Protein AF-A0A0B7NCX4-F1 (afdb_monomer)

Radius of gyration: 36.1 Å; Cα contacts (8 Å, |Δi|>4): 185; chains: 1; bounding box: 67×78×99 Å

Structure (mmCIF, N/CA/C/O backbone):
data_AF-A0A0B7NCX4-F1
#
_entry.id   AF-A0A0B7NCX4-F1
#
loop_
_atom_site.group_PDB
_atom_site.id
_atom_site.type_symbol
_atom_site.label_atom_id
_atom_site.label_alt_id
_atom_site.label_comp_id
_atom_site.label_asym_id
_atom_site.label_entity_id
_atom_site.label_seq_id
_atom_site.pdbx_PDB_ins_code
_atom_site.Cartn_x
_atom_site.Cartn_y
_atom_site.Cartn_z
_atom_site.occupancy
_atom_site.B_iso_or_equiv
_atom_site.auth_seq_id
_atom_site.auth_comp_id
_atom_site.auth_asym_id
_atom_site.auth_atom_id
_atom_site.pdbx_PDB_model_num
ATOM 1 N N . MET A 1 1 ? -30.440 10.952 46.452 1.00 50.56 1 MET A N 1
ATOM 2 C CA . MET A 1 1 ? -29.757 11.340 45.192 1.00 50.56 1 MET A CA 1
ATOM 3 C C . MET A 1 1 ? -28.281 11.729 45.349 1.00 50.56 1 MET A C 1
ATOM 5 O O . MET A 1 1 ? -27.521 11.383 44.459 1.00 50.56 1 MET A O 1
ATOM 9 N N . LYS A 1 2 ? -27.834 12.369 46.448 1.00 63.44 2 LYS A N 1
ATOM 10 C CA . LYS A 1 2 ? -26.434 12.836 46.609 1.00 63.44 2 LYS A CA 1
ATOM 11 C C . LYS A 1 2 ? -25.354 11.732 46.596 1.00 63.44 2 LYS A C 1
ATOM 13 O O . LYS A 1 2 ? -24.272 11.967 46.083 1.00 63.44 2 LYS A O 1
ATOM 18 N N . ARG A 1 3 ? -25.639 10.523 47.101 1.00 67.25 3 ARG A N 1
ATOM 19 C CA . ARG A 1 3 ? -24.647 9.427 47.198 1.00 67.25 3 ARG A CA 1
ATOM 20 C C . ARG A 1 3 ? -24.296 8.796 45.842 1.00 67.25 3 ARG A C 1
ATOM 22 O O . ARG A 1 3 ? -23.129 8.554 45.558 1.00 67.25 3 ARG A O 1
ATOM 29 N N . LEU A 1 4 ? -25.286 8.632 44.960 1.00 67.19 4 LEU A N 1
ATOM 30 C CA . LEU A 1 4 ? -25.081 8.102 43.605 1.00 67.19 4 LEU A CA 1
ATOM 31 C C . LEU A 1 4 ? -24.264 9.063 42.726 1.00 67.19 4 LEU A C 1
ATOM 33 O O . LEU A 1 4 ? -23.434 8.621 41.936 1.00 67.19 4 LEU A O 1
ATOM 37 N N . SER A 1 5 ? -24.458 10.379 42.881 1.00 70.62 5 SER A N 1
ATOM 38 C CA . SER A 1 5 ? -23.639 11.375 42.180 1.00 70.62 5 SER A CA 1
ATOM 39 C C . SER A 1 5 ? -22.178 11.354 42.631 1.00 70.62 5 SER A C 1
ATOM 41 O O . SER A 1 5 ? -21.297 11.518 41.791 1.00 70.62 5 SER A O 1
ATOM 43 N N . THR A 1 6 ? -21.914 11.095 43.917 1.00 70.38 6 THR A N 1
ATOM 44 C CA . THR A 1 6 ? -20.550 10.952 44.447 1.00 70.38 6 THR A CA 1
ATOM 45 C C . THR A 1 6 ? -19.878 9.693 43.904 1.00 70.38 6 THR A C 1
ATOM 47 O O . THR A 1 6 ? -18.773 9.763 43.381 1.00 70.38 6 THR A O 1
ATOM 50 N N . ILE A 1 7 ? -20.578 8.554 43.916 1.00 71.81 7 ILE A N 1
ATOM 51 C CA . ILE A 1 7 ? -20.080 7.290 43.345 1.00 71.81 7 ILE A CA 1
ATOM 52 C C . ILE A 1 7 ? -19.772 7.447 41.850 1.00 71.81 7 ILE A C 1
ATOM 54 O O . ILE A 1 7 ? -18.728 7.001 41.377 1.00 71.81 7 ILE A O 1
ATOM 58 N N . LYS A 1 8 ? -20.647 8.129 41.101 1.00 74.50 8 LYS A N 1
ATOM 59 C CA . LYS A 1 8 ? -20.436 8.410 39.676 1.00 74.50 8 LYS A CA 1
ATOM 60 C C . LYS A 1 8 ? -19.202 9.284 39.433 1.00 74.50 8 LYS A C 1
ATOM 62 O O . LYS A 1 8 ? -18.477 9.030 38.471 1.00 74.50 8 LYS A O 1
ATOM 67 N N . SER A 1 9 ? -18.959 10.306 40.260 1.00 71.56 9 SER A N 1
ATOM 68 C CA . SER A 1 9 ? -17.777 11.161 40.085 1.00 71.56 9 SER A CA 1
ATOM 69 C C . SER A 1 9 ? -16.488 10.390 40.373 1.00 71.56 9 SER A C 1
ATOM 71 O O . SER A 1 9 ? -15.556 10.465 39.576 1.00 71.56 9 SER A O 1
ATOM 73 N N . VAL A 1 10 ? -16.472 9.565 41.425 1.00 73.06 10 VAL A N 1
ATOM 74 C CA . VAL A 1 10 ? -15.331 8.706 41.776 1.00 73.06 10 VAL A CA 1
ATOM 75 C C . VAL A 1 10 ? -15.064 7.674 40.677 1.00 73.06 10 VAL A C 1
ATOM 77 O O . VAL A 1 10 ? -13.927 7.544 40.230 1.00 73.06 10 VAL A O 1
ATOM 80 N N . ALA A 1 11 ? -16.106 7.019 40.152 1.00 69.94 11 ALA A N 1
ATOM 81 C CA . ALA A 1 11 ? -15.984 6.090 39.026 1.00 69.94 11 ALA A CA 1
ATOM 82 C C . ALA A 1 11 ? -15.382 6.764 37.786 1.00 69.94 11 ALA A C 1
ATOM 84 O O . ALA A 1 11 ? -14.472 6.220 37.165 1.00 69.94 11 ALA A O 1
ATOM 85 N N . SER A 1 12 ? -15.856 7.968 37.446 1.00 68.75 12 SER A N 1
ATOM 86 C CA . SER A 1 12 ? -15.324 8.756 36.331 1.00 68.75 12 SER A CA 1
ATOM 87 C C . SER A 1 12 ? -13.833 9.061 36.531 1.00 68.75 12 SER A C 1
ATOM 89 O O . SER A 1 12 ? -13.017 8.791 35.653 1.00 68.75 12 SER A O 1
ATOM 91 N N . LEU A 1 13 ? -13.437 9.522 37.720 1.00 71.62 13 LEU A N 1
ATOM 92 C CA . LEU A 1 13 ? -12.035 9.811 38.041 1.00 71.62 13 LEU A CA 1
ATOM 93 C C . LEU A 1 13 ? -11.142 8.558 37.963 1.00 71.62 13 LEU A C 1
ATOM 95 O O . LEU A 1 13 ? -10.029 8.628 37.448 1.00 71.62 13 LEU A O 1
ATOM 99 N N . CYS A 1 14 ? -11.616 7.394 38.413 1.00 70.75 14 CYS A N 1
ATOM 100 C CA . CYS A 1 14 ? -10.881 6.127 38.288 1.00 70.75 14 CYS A CA 1
ATOM 101 C C . CYS A 1 14 ? -10.792 5.624 36.833 1.00 70.75 14 CYS A C 1
ATOM 103 O O . CYS A 1 14 ? -9.781 5.043 36.426 1.00 70.75 14 CYS A O 1
ATOM 105 N N . LEU A 1 15 ? -11.822 5.863 36.016 1.00 70.19 15 LEU A N 1
ATOM 106 C CA . LEU A 1 15 ? -11.823 5.493 34.599 1.00 70.19 15 LEU A CA 1
ATOM 107 C C . LEU A 1 15 ? -10.861 6.350 33.771 1.00 70.19 15 LEU A C 1
ATOM 109 O O . LEU A 1 15 ? -10.257 5.815 32.842 1.00 70.19 15 LEU A O 1
ATOM 113 N N . PHE A 1 16 ? -10.650 7.620 34.125 1.00 66.62 16 PHE A N 1
ATOM 114 C CA . PHE A 1 16 ? -9.863 8.532 33.291 1.00 66.62 16 PHE A CA 1
ATOM 115 C C . PHE A 1 16 ? -8.458 8.886 33.798 1.00 66.62 16 PHE A C 1
ATOM 117 O O . PHE A 1 16 ? -7.618 9.205 32.958 1.00 66.62 16 PHE A O 1
ATOM 124 N N . ASP A 1 17 ? -8.183 8.840 35.108 1.00 64.56 17 ASP A N 1
ATOM 125 C CA . ASP A 1 17 ? -6.914 9.359 35.657 1.00 64.56 17 ASP A CA 1
ATOM 126 C C . ASP A 1 17 ? -5.888 8.276 36.043 1.00 64.56 17 ASP A C 1
ATOM 128 O O . ASP A 1 17 ? -4.701 8.573 36.127 1.00 64.56 17 ASP A O 1
ATOM 132 N N . GLU A 1 18 ? -6.296 7.018 36.253 1.00 59.09 18 GLU A N 1
ATOM 133 C CA . GLU A 1 18 ? -5.395 5.950 36.733 1.00 59.09 18 GLU A CA 1
ATOM 134 C C . GLU A 1 18 ? -5.192 4.824 35.719 1.00 59.09 18 GLU A C 1
ATOM 136 O O . GLU A 1 18 ? -6.132 4.429 35.046 1.00 59.09 18 GLU A O 1
ATOM 141 N N . ILE A 1 19 ? -3.988 4.256 35.615 1.00 55.16 19 ILE A N 1
ATOM 142 C CA . ILE A 1 19 ? -3.706 3.119 34.714 1.00 55.16 19 ILE A CA 1
ATOM 143 C C . ILE A 1 19 ? -4.305 1.817 35.281 1.00 55.16 19 ILE A C 1
ATOM 145 O O . ILE A 1 19 ? -4.863 1.012 34.535 1.00 55.16 19 ILE A O 1
ATOM 149 N N . HIS A 1 20 ? -4.289 1.663 36.608 1.00 57.88 20 HIS A N 1
ATOM 150 C CA . HIS A 1 20 ? -4.902 0.558 37.341 1.00 57.88 20 HIS A CA 1
ATOM 151 C C . HIS A 1 20 ? -5.674 1.120 38.535 1.00 57.88 20 HIS A C 1
ATOM 153 O O . HIS A 1 20 ? -5.102 1.854 39.334 1.00 57.88 20 HIS A O 1
ATOM 159 N N . ALA A 1 21 ? -6.965 0.803 38.635 1.00 59.22 21 ALA A N 1
ATOM 160 C CA . ALA A 1 21 ? -7.768 1.185 39.789 1.00 59.22 21 ALA A CA 1
ATOM 161 C C . ALA A 1 21 ? -7.531 0.172 40.919 1.00 59.22 21 ALA A C 1
ATOM 163 O O . ALA A 1 21 ? -7.835 -1.010 40.752 1.00 59.22 21 ALA A O 1
ATOM 164 N N . THR A 1 22 ? -6.996 0.639 42.046 1.00 63.41 22 THR A N 1
ATOM 165 C CA . THR A 1 22 ? -6.734 -0.155 43.262 1.00 63.41 22 THR A CA 1
ATOM 166 C C . THR A 1 22 ? -7.654 0.325 44.393 1.00 63.41 22 THR A C 1
ATOM 168 O O . THR A 1 22 ? -8.106 1.471 44.368 1.00 63.41 22 THR A O 1
ATOM 171 N N . GLU A 1 23 ? -7.955 -0.514 45.393 1.00 60.69 23 GLU A N 1
ATOM 172 C CA . GLU A 1 23 ? -8.800 -0.128 46.544 1.00 60.69 23 GLU A CA 1
ATOM 173 C C . GLU A 1 23 ? -8.296 1.143 47.249 1.00 60.69 23 GLU A C 1
ATOM 175 O O . GLU A 1 23 ? -9.097 2.016 47.592 1.00 60.69 23 GLU A O 1
ATOM 180 N N . ASP A 1 24 ? -6.976 1.303 47.366 1.00 61.72 24 ASP A N 1
ATOM 181 C CA . ASP A 1 24 ? -6.339 2.475 47.980 1.00 61.72 24 ASP A CA 1
ATOM 182 C C . ASP A 1 24 ? -6.602 3.769 47.200 1.00 61.72 24 ASP A C 1
ATOM 184 O O . ASP A 1 24 ? -6.805 4.834 47.784 1.00 61.72 24 ASP A O 1
ATOM 188 N N . SER A 1 25 ? -6.679 3.687 45.872 1.00 59.94 25 SER A N 1
ATOM 189 C CA . SER A 1 25 ? -7.002 4.825 45.012 1.00 59.94 25 SER A CA 1
ATOM 190 C C . SER A 1 25 ? -8.438 5.319 45.198 1.00 59.94 25 SER A C 1
ATOM 192 O O . SER A 1 25 ? -8.703 6.521 45.136 1.00 59.94 25 SER A O 1
ATOM 194 N N . VAL A 1 26 ? -9.375 4.394 45.432 1.00 60.66 26 VAL A N 1
ATOM 195 C CA . VAL A 1 26 ? -10.795 4.706 45.660 1.00 60.66 26 VAL A CA 1
ATOM 196 C C . VAL A 1 26 ? -10.991 5.286 47.063 1.00 60.66 26 VAL A C 1
ATOM 198 O O . VAL A 1 26 ? -11.702 6.280 47.220 1.00 60.66 26 VAL A O 1
ATOM 201 N N . LYS A 1 27 ? -10.300 4.732 48.069 1.00 64.44 27 LYS A N 1
ATOM 202 C CA . LYS A 1 27 ? -10.325 5.231 49.456 1.00 64.44 27 LYS A CA 1
ATOM 203 C C . LYS A 1 27 ? -9.675 6.612 49.591 1.00 64.44 27 LYS A C 1
ATOM 205 O O . LYS A 1 27 ? -10.212 7.469 50.289 1.00 64.44 27 LYS A O 1
ATOM 210 N N . ASN A 1 28 ? -8.597 6.883 48.851 1.00 63.59 28 ASN A N 1
ATOM 211 C CA . ASN A 1 28 ? -7.950 8.201 48.826 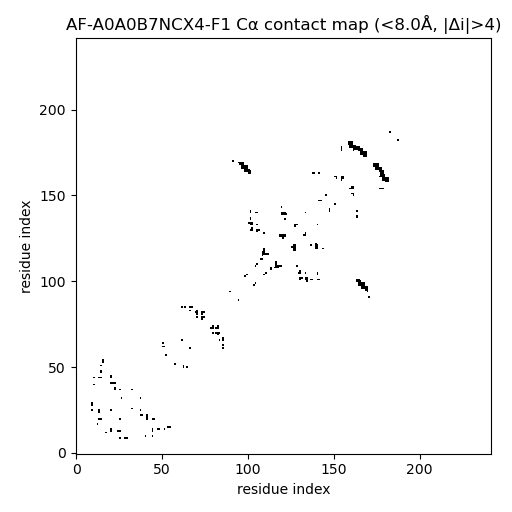1.00 63.59 28 ASN A CA 1
ATOM 212 C C . ASN A 1 28 ? -8.828 9.301 48.205 1.00 63.59 28 ASN A C 1
ATOM 214 O O . ASN A 1 28 ? -8.688 10.471 48.554 1.00 63.59 28 ASN A O 1
ATOM 218 N N . LYS A 1 29 ? -9.738 8.944 47.289 1.00 65.25 29 LYS A N 1
ATOM 219 C CA . LYS A 1 29 ? -10.627 9.895 46.600 1.00 65.25 29 LYS A CA 1
ATOM 220 C C . LYS A 1 29 ? -11.947 10.144 47.339 1.00 65.25 29 LYS A C 1
ATOM 222 O O . LYS A 1 29 ? -12.636 11.113 47.024 1.00 65.25 29 LYS A O 1
ATOM 227 N N . SER A 1 30 ? -12.289 9.315 48.329 1.00 58.50 30 SER A N 1
ATOM 228 C CA . SER A 1 30 ? -13.487 9.485 49.162 1.00 58.50 30 SER A CA 1
ATOM 229 C C . SER A 1 30 ? -13.453 8.604 50.417 1.00 58.50 30 SER A C 1
ATOM 231 O O . SER A 1 30 ? -13.420 7.381 50.305 1.00 58.50 30 SER A O 1
ATOM 233 N N . GLN A 1 31 ? -13.548 9.224 51.600 1.00 61.09 31 GLN A N 1
ATOM 234 C CA . GLN A 1 31 ? -13.547 8.541 52.907 1.00 61.09 31 GLN A CA 1
ATOM 235 C C . GLN A 1 31 ? -14.884 7.856 53.268 1.00 61.09 31 GLN A C 1
ATOM 237 O O . GLN A 1 31 ? -14.900 6.984 54.129 1.00 61.09 31 GLN A O 1
ATOM 242 N N . ASP A 1 32 ? -15.988 8.200 52.594 1.00 65.81 32 ASP A N 1
ATOM 243 C CA . ASP A 1 32 ? -17.353 7.767 52.959 1.00 65.81 32 ASP A CA 1
ATOM 244 C C . ASP A 1 32 ? -17.891 6.543 52.177 1.00 65.81 32 ASP A C 1
ATOM 246 O O . ASP A 1 32 ? -19.089 6.229 52.259 1.00 65.81 32 ASP A O 1
ATOM 250 N N . ILE A 1 33 ? -17.056 5.859 51.381 1.00 65.38 33 ILE A N 1
ATOM 251 C CA . ILE A 1 33 ? -17.483 4.719 50.547 1.00 65.38 33 ILE A CA 1
ATOM 252 C C . ILE A 1 33 ? -17.371 3.401 51.326 1.00 65.38 33 ILE A C 1
ATOM 254 O O . ILE A 1 33 ? -16.331 3.088 51.898 1.00 65.38 33 ILE A O 1
ATOM 258 N N . SER A 1 34 ? -18.451 2.613 51.320 1.00 73.25 34 SER A N 1
ATOM 259 C CA . SER A 1 34 ? -18.493 1.281 51.936 1.00 73.25 34 SER A CA 1
ATOM 260 C C . SER A 1 34 ? -17.632 0.276 51.161 1.00 73.25 34 SER A C 1
ATOM 262 O O . SER A 1 34 ? -17.614 0.300 49.932 1.00 73.25 34 SER A O 1
ATOM 264 N N . ASP A 1 35 ? -16.989 -0.677 51.843 1.00 72.06 35 ASP A N 1
ATOM 265 C CA . ASP A 1 35 ? -16.147 -1.700 51.196 1.00 72.06 35 ASP A CA 1
ATOM 266 C C . ASP A 1 35 ? -16.901 -2.520 50.120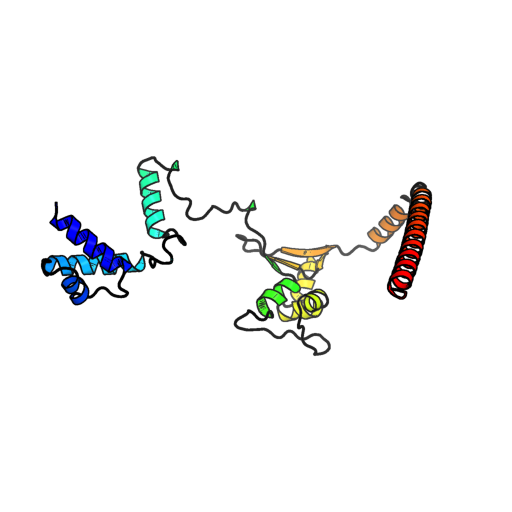 1.00 72.06 35 ASP A C 1
ATOM 268 O O . ASP A 1 35 ? -16.322 -2.922 49.109 1.00 72.06 35 ASP A O 1
ATOM 272 N N . GLN A 1 36 ? -18.221 -2.700 50.261 1.00 74.12 36 GLN A N 1
ATOM 273 C CA . GLN A 1 36 ? -19.055 -3.326 49.223 1.00 74.12 36 GLN A CA 1
ATOM 274 C C . GLN A 1 36 ? -19.202 -2.446 47.971 1.00 74.12 36 GLN A C 1
ATOM 276 O O . GLN A 1 36 ? -19.147 -2.951 46.848 1.00 74.12 36 GLN A O 1
ATOM 281 N N . GLU A 1 37 ? -19.360 -1.130 48.149 1.00 70.38 37 GLU A N 1
ATOM 282 C CA . GLU A 1 37 ? -19.441 -0.158 47.052 1.00 70.38 37 GLU A CA 1
ATOM 283 C C . GLU A 1 37 ? -18.100 -0.097 46.295 1.00 70.38 37 GLU A C 1
ATOM 285 O O . GLU A 1 37 ? -18.102 -0.056 45.064 1.00 70.38 37 GLU A O 1
ATOM 290 N N . ILE A 1 38 ? -16.965 -0.190 47.005 1.00 72.94 38 ILE A N 1
ATOM 291 C CA . ILE A 1 38 ? -15.613 -0.247 46.415 1.00 72.94 38 ILE A CA 1
ATOM 292 C C . ILE A 1 38 ? -15.439 -1.507 45.562 1.00 72.94 38 ILE A C 1
ATOM 294 O O . ILE A 1 38 ? -15.000 -1.414 44.416 1.00 72.94 38 ILE A O 1
ATOM 298 N N . SER A 1 39 ? -15.833 -2.678 46.074 1.00 74.12 39 SER A N 1
ATOM 299 C CA . SER A 1 39 ? -15.722 -3.945 45.337 1.00 74.12 39 SER A CA 1
ATOM 300 C C . SER A 1 39 ? -16.516 -3.928 44.025 1.00 74.12 39 SER A C 1
ATOM 302 O O . SER A 1 39 ? -16.027 -4.366 42.979 1.00 74.12 39 SER A O 1
ATOM 304 N N . VAL A 1 40 ? -17.740 -3.391 44.055 1.00 76.75 40 VAL A N 1
ATOM 305 C CA . VAL A 1 40 ? -18.589 -3.261 42.860 1.00 76.75 40 VAL A CA 1
ATOM 306 C C . VAL A 1 40 ? -18.007 -2.239 41.882 1.00 76.75 40 VAL A C 1
ATOM 308 O O . VAL A 1 40 ? -17.940 -2.512 40.681 1.00 76.75 40 VAL A O 1
ATOM 311 N N . LEU A 1 41 ? -17.538 -1.093 42.383 1.00 74.00 41 LEU A N 1
ATOM 312 C CA . LEU A 1 41 ? -16.878 -0.067 41.577 1.00 74.00 41 LEU A CA 1
ATOM 313 C C . LEU A 1 41 ? -15.640 -0.609 40.868 1.00 74.00 41 LEU A C 1
ATOM 315 O O . LEU A 1 41 ? -15.502 -0.398 39.669 1.00 74.00 41 LEU A O 1
ATOM 319 N N . LEU A 1 42 ? -14.769 -1.338 41.565 1.00 76.31 42 LEU A N 1
ATOM 320 C CA . LEU A 1 42 ? -13.562 -1.907 40.970 1.00 76.31 42 LEU A CA 1
ATOM 321 C C . LEU A 1 42 ? -13.888 -2.910 39.868 1.00 76.31 42 LEU A C 1
ATOM 323 O O . LEU A 1 42 ? -13.294 -2.839 38.795 1.00 76.31 42 LEU A O 1
ATOM 327 N N . LYS A 1 43 ? -14.876 -3.788 40.076 1.00 76.56 43 LYS A N 1
ATOM 328 C CA . LYS A 1 43 ? -15.328 -4.726 39.035 1.00 76.56 43 LYS A CA 1
ATOM 329 C C . LYS A 1 43 ? -15.827 -3.993 37.791 1.00 76.56 43 LYS A C 1
ATOM 331 O O . LYS A 1 43 ? -15.457 -4.364 36.680 1.00 76.56 43 LYS A O 1
ATOM 336 N N . LEU A 1 44 ? -16.623 -2.939 37.968 1.00 74.31 44 LEU A N 1
ATOM 337 C CA . LEU A 1 44 ? -17.122 -2.121 36.860 1.00 74.31 44 LEU A CA 1
ATOM 338 C C . LEU A 1 44 ? -15.999 -1.354 36.161 1.00 74.31 44 LEU A C 1
ATOM 340 O O . LEU A 1 44 ? -15.941 -1.334 34.935 1.00 74.31 44 LEU A O 1
ATOM 344 N N . VAL A 1 45 ? -15.088 -0.748 36.922 1.00 73.88 45 VAL A N 1
ATOM 345 C CA . VAL A 1 45 ? -13.971 0.026 36.376 1.00 73.88 45 VAL A CA 1
ATOM 346 C C . VAL A 1 45 ? -13.031 -0.881 35.594 1.00 73.88 45 VAL A C 1
ATOM 348 O O . VAL A 1 45 ? -12.719 -0.553 34.457 1.00 73.88 45 VAL A O 1
ATOM 351 N N . VAL A 1 46 ? -12.645 -2.037 36.140 1.00 76.88 46 VAL A N 1
ATOM 352 C CA . VAL A 1 46 ? -11.802 -3.031 35.455 1.00 76.88 46 VAL A CA 1
ATOM 353 C C . VAL A 1 46 ? -12.479 -3.559 34.191 1.00 76.88 46 VAL A C 1
ATOM 355 O O . VAL A 1 46 ? -11.816 -3.691 33.166 1.00 76.88 46 VAL A O 1
ATOM 358 N N . PHE A 1 47 ? -13.789 -3.816 34.233 1.00 72.25 47 PHE A N 1
ATOM 359 C CA . PHE A 1 47 ? -14.543 -4.276 33.067 1.00 72.25 47 PHE A CA 1
ATOM 360 C C . PHE A 1 47 ? -14.616 -3.219 31.958 1.00 72.25 47 PHE A C 1
ATOM 362 O O . PHE A 1 47 ? -14.454 -3.544 30.787 1.00 72.25 47 PHE A O 1
ATOM 369 N N . ILE A 1 48 ? -14.845 -1.950 32.308 1.00 72.00 48 ILE A N 1
ATOM 370 C CA . ILE A 1 48 ? -15.051 -0.864 31.338 1.00 72.00 48 ILE A CA 1
ATOM 371 C C . ILE A 1 48 ? -13.716 -0.298 30.817 1.00 72.00 48 ILE A C 1
ATOM 373 O O . ILE A 1 48 ? -13.654 0.163 29.677 1.00 72.00 48 ILE A O 1
ATOM 377 N N . LYS A 1 49 ? -12.633 -0.362 31.607 1.00 71.81 49 LYS A N 1
ATOM 378 C CA . LYS A 1 49 ? -11.312 0.221 31.293 1.00 71.81 49 LYS A CA 1
ATOM 379 C C . LYS A 1 49 ? -10.783 -0.090 29.884 1.00 71.81 49 LYS A C 1
ATOM 381 O O . LYS A 1 49 ? -10.341 0.852 29.232 1.00 71.81 49 LYS A O 1
ATOM 386 N N . PRO A 1 50 ? -10.830 -1.341 29.379 1.00 70.81 50 PRO A N 1
ATOM 387 C CA . PRO A 1 50 ? -10.286 -1.684 28.061 1.00 70.81 50 PRO A CA 1
ATOM 388 C C . PRO A 1 50 ? -11.027 -1.006 26.904 1.00 70.81 50 PRO A C 1
ATOM 390 O O . PRO A 1 50 ? -10.518 -0.950 25.787 1.00 70.81 50 PRO A O 1
ATOM 393 N N . TYR A 1 51 ? -12.235 -0.506 27.165 1.00 64.56 51 TYR A N 1
ATOM 394 C CA . TYR A 1 51 ? -13.120 0.075 26.168 1.00 64.56 51 TYR A CA 1
ATOM 395 C C . TYR A 1 51 ? -13.167 1.609 26.214 1.00 64.56 51 TYR A C 1
ATOM 397 O O . TYR A 1 51 ? -13.915 2.196 25.436 1.00 64.56 51 TYR A O 1
ATOM 405 N N . ILE A 1 52 ? -12.403 2.260 27.100 1.00 66.56 52 ILE A N 1
ATOM 406 C CA . ILE A 1 52 ? -12.318 3.724 27.211 1.00 66.56 52 ILE A CA 1
ATOM 407 C C . ILE A 1 52 ? -10.924 4.183 26.759 1.00 66.56 52 ILE A C 1
ATOM 409 O O . ILE A 1 52 ? -9.924 3.613 27.200 1.00 66.56 52 ILE A O 1
ATOM 413 N N . PRO A 1 53 ? -10.814 5.207 25.895 1.00 61.69 53 PRO A N 1
ATOM 414 C CA . PRO A 1 53 ? -9.531 5.695 25.423 1.00 61.69 53 PRO A CA 1
ATOM 415 C C . PRO A 1 53 ? -8.919 6.622 26.479 1.00 61.69 53 PRO A C 1
ATOM 417 O O . PRO A 1 53 ? -9.610 7.185 27.333 1.00 61.69 53 PRO A O 1
ATOM 420 N N . SER A 1 54 ? -7.610 6.846 26.405 1.00 64.19 54 SER A N 1
ATOM 421 C CA . SER A 1 54 ? -6.985 7.887 27.220 1.00 64.19 54 SER A CA 1
ATOM 422 C C . SER A 1 54 ? -7.591 9.261 26.895 1.00 64.19 54 SER A C 1
ATOM 424 O O . SER A 1 54 ? -7.944 9.534 25.747 1.00 64.19 54 SER A O 1
ATOM 426 N N . LYS A 1 55 ? -7.691 10.155 27.894 1.00 63.50 55 LYS A N 1
ATOM 427 C CA . LYS A 1 55 ? -8.254 11.518 27.741 1.00 63.50 55 LYS A CA 1
ATOM 428 C C . LYS A 1 55 ? -7.667 12.289 26.549 1.00 63.50 55 LYS A C 1
ATOM 430 O O . LYS A 1 55 ? -8.383 13.036 25.891 1.00 63.50 55 LYS A O 1
ATOM 435 N N . ASN A 1 56 ? -6.394 12.055 26.229 1.00 63.12 56 ASN A N 1
ATOM 436 C CA . ASN A 1 56 ? -5.694 12.704 25.117 1.00 63.12 56 ASN A CA 1
ATOM 437 C C . ASN A 1 56 ? -6.189 12.257 23.726 1.00 63.12 56 ASN A C 1
ATOM 439 O O . ASN A 1 56 ? -5.974 12.968 22.752 1.00 63.12 56 ASN A O 1
ATOM 443 N N . ASN A 1 57 ? -6.865 11.108 23.633 1.00 58.19 57 ASN A N 1
ATOM 444 C CA . ASN A 1 57 ? -7.334 10.486 22.391 1.00 58.19 57 ASN A CA 1
ATOM 445 C C . ASN A 1 57 ? -8.868 10.372 22.326 1.00 58.19 57 ASN A C 1
ATOM 447 O O . ASN A 1 57 ? -9.404 9.592 21.544 1.00 58.19 57 ASN A O 1
ATOM 451 N N . TYR A 1 58 ? -9.596 11.148 23.134 1.00 57.41 58 TYR A N 1
ATOM 452 C CA . TYR A 1 58 ? -11.058 11.051 23.229 1.00 57.41 58 TYR A CA 1
ATOM 453 C C . TYR A 1 58 ? -11.778 11.281 21.889 1.00 57.41 58 TYR A C 1
ATOM 455 O O . TYR A 1 58 ? -12.832 10.709 21.635 1.00 57.41 58 TYR A O 1
ATOM 463 N N . MET A 1 59 ? -11.192 12.106 21.019 1.00 54.94 59 MET A N 1
ATOM 464 C CA . MET A 1 59 ? -11.786 12.497 19.738 1.00 54.94 59 MET A CA 1
ATOM 465 C C . MET A 1 59 ? -11.299 11.667 18.547 1.00 54.94 59 MET A C 1
ATOM 467 O O . MET A 1 59 ? -11.799 11.857 17.441 1.00 54.94 59 MET A O 1
ATOM 471 N N . SER A 1 60 ? -10.301 10.795 18.719 1.00 57.38 60 SER A N 1
ATOM 472 C CA . SER A 1 60 ? -9.613 10.198 17.571 1.00 57.38 60 SER A CA 1
ATOM 473 C C . SER A 1 60 ? -10.232 8.893 17.076 1.00 57.38 60 SER A C 1
ATOM 475 O O . SER A 1 60 ? -10.019 8.564 15.910 1.00 57.38 60 SER A O 1
ATOM 477 N N . ILE A 1 61 ? -11.008 8.159 17.886 1.00 54.72 61 ILE A N 1
ATOM 478 C CA . ILE A 1 61 ? -11.628 6.896 17.448 1.00 54.72 61 ILE A CA 1
ATOM 479 C C . ILE A 1 61 ? -12.979 6.674 18.158 1.00 54.72 61 ILE A C 1
ATOM 481 O O . ILE A 1 61 ? -12.992 6.492 19.376 1.00 54.72 61 ILE A O 1
ATOM 485 N N . PRO A 1 62 ? -14.123 6.629 17.445 1.00 57.03 62 PRO A N 1
ATOM 486 C CA . PRO A 1 62 ? -15.360 6.107 18.022 1.00 57.03 62 PRO A CA 1
ATOM 487 C C . PRO A 1 62 ? -15.151 4.638 18.411 1.00 57.03 62 PRO A C 1
ATOM 489 O O . PRO A 1 62 ? -14.777 3.823 17.568 1.00 57.03 62 PRO A O 1
ATOM 492 N N . HIS A 1 63 ? -15.355 4.297 19.687 1.00 65.19 63 HIS A N 1
ATOM 493 C CA . HIS A 1 63 ? -15.124 2.945 20.198 1.00 65.19 63 HIS A CA 1
ATOM 494 C C . HIS A 1 63 ? -16.039 1.937 19.500 1.00 65.19 63 HIS A C 1
ATOM 496 O O . HIS A 1 63 ? -17.247 1.942 19.760 1.00 65.19 63 HIS A O 1
ATOM 502 N N . PRO A 1 64 ? -15.491 1.035 18.660 1.00 64.38 64 PRO A N 1
ATOM 503 C CA . PRO A 1 64 ? -16.310 0.210 17.782 1.00 64.38 64 PRO A CA 1
ATOM 504 C C . PRO A 1 64 ? -17.387 -0.606 18.516 1.00 64.38 64 PRO A C 1
ATOM 506 O O . PRO A 1 64 ? -18.523 -0.588 18.055 1.00 64.38 64 PRO A O 1
ATOM 509 N N . PRO A 1 65 ? -17.130 -1.246 19.677 1.00 66.12 65 PRO A N 1
ATOM 510 C CA . PRO A 1 65 ? -18.156 -2.045 20.355 1.00 66.12 65 PRO A CA 1
ATOM 511 C C . PRO A 1 65 ? -19.344 -1.222 20.873 1.00 66.12 65 PRO A C 1
ATOM 513 O O . PRO A 1 65 ? -20.490 -1.639 20.720 1.00 66.12 65 PRO A O 1
ATOM 516 N N . PHE A 1 66 ? -19.090 -0.045 21.453 1.00 72.94 66 PHE A N 1
ATOM 517 C CA . PHE A 1 66 ? -20.149 0.804 22.004 1.00 72.94 66 PHE A CA 1
ATOM 518 C C . PHE A 1 66 ? -20.978 1.454 20.912 1.00 72.94 66 PHE A C 1
ATOM 520 O O . PHE A 1 66 ? -22.202 1.427 20.984 1.00 72.94 66 PHE A O 1
ATOM 527 N N . CYS A 1 67 ? -20.330 1.956 19.866 1.00 72.00 67 CYS A N 1
ATOM 528 C CA . CYS A 1 67 ? -21.054 2.513 18.739 1.00 72.00 67 CYS A CA 1
ATOM 529 C C . CYS A 1 67 ? -21.840 1.433 17.977 1.00 72.00 67 CYS A C 1
ATOM 531 O O . CYS A 1 67 ? -22.925 1.717 17.485 1.00 72.00 67 CYS A O 1
ATOM 533 N N . LEU A 1 68 ? -21.343 0.189 17.890 1.00 73.25 68 LEU A N 1
ATOM 534 C CA . LEU A 1 68 ? -22.099 -0.925 17.298 1.00 73.25 68 LEU A CA 1
ATOM 535 C C . LEU A 1 68 ? -23.352 -1.244 18.122 1.00 73.25 68 LEU A C 1
ATOM 537 O O . LEU A 1 68 ? -24.428 -1.424 17.554 1.00 73.25 68 LEU A O 1
ATOM 541 N N . MET A 1 69 ? -23.222 -1.280 19.450 1.00 77.50 69 MET A N 1
ATOM 542 C CA . MET A 1 69 ? -24.346 -1.506 20.359 1.00 77.50 69 MET A CA 1
ATOM 543 C C . MET A 1 69 ? -25.368 -0.363 20.291 1.00 77.50 69 MET A C 1
ATOM 545 O O . MET A 1 69 ? -26.560 -0.616 20.145 1.00 77.50 69 MET A O 1
ATOM 549 N N . GLU A 1 70 ? -24.914 0.888 20.339 1.00 80.44 70 GLU A N 1
ATOM 550 C CA . GLU A 1 70 ? -25.764 2.078 20.249 1.00 80.44 70 GLU A CA 1
ATOM 551 C C . GLU A 1 70 ? -26.485 2.151 18.900 1.00 80.44 70 GLU A C 1
ATOM 553 O O . GLU A 1 70 ? -27.695 2.363 18.858 1.00 80.44 70 GLU A O 1
ATOM 558 N N . ASN A 1 71 ? -25.791 1.850 17.800 1.00 80.62 71 ASN A N 1
ATOM 559 C CA . ASN A 1 71 ? -26.405 1.734 16.480 1.00 80.62 71 ASN A CA 1
ATOM 560 C C . ASN A 1 71 ? -27.478 0.645 16.430 1.00 80.62 71 ASN A C 1
ATOM 562 O O . ASN A 1 71 ? -28.520 0.849 15.811 1.00 80.62 71 ASN A O 1
ATOM 566 N N . HIS A 1 72 ? -27.250 -0.502 17.072 1.00 75.88 72 HIS A N 1
ATOM 567 C CA . HIS A 1 72 ? -28.237 -1.578 17.121 1.00 75.88 72 HIS A CA 1
ATOM 568 C C . HIS A 1 72 ? -29.485 -1.168 17.920 1.00 75.88 72 HIS A C 1
ATOM 570 O O . HIS A 1 72 ? -30.613 -1.403 17.482 1.00 75.88 72 HIS A O 1
ATOM 576 N N . VAL A 1 73 ? -29.305 -0.479 19.051 1.00 83.38 73 VAL A N 1
ATOM 577 C CA . VAL A 1 73 ? -30.415 0.103 19.823 1.00 83.38 73 VAL A CA 1
ATOM 578 C C . VAL A 1 73 ? -31.166 1.150 18.991 1.00 83.38 73 VAL A C 1
ATOM 580 O O . VAL A 1 73 ? -32.387 1.107 18.898 1.00 83.38 73 VAL A O 1
ATOM 583 N N . LEU A 1 74 ? -30.463 2.053 18.308 1.00 83.38 74 LEU A N 1
ATOM 584 C CA . LEU A 1 74 ? -31.089 3.064 17.450 1.00 83.38 74 LEU A CA 1
ATOM 585 C C . LEU A 1 74 ? -31.871 2.440 16.286 1.00 83.38 74 LEU A C 1
ATOM 587 O O . LEU A 1 74 ? -32.963 2.906 15.973 1.00 83.38 74 LEU A O 1
ATOM 591 N N . GLN A 1 75 ? -31.369 1.361 15.681 1.00 80.69 75 GLN A N 1
ATOM 592 C CA . GLN A 1 75 ? -32.086 0.621 14.637 1.00 80.69 75 GLN A CA 1
ATOM 593 C C . GLN A 1 75 ? -33.347 -0.067 15.173 1.00 80.69 75 GLN A C 1
ATOM 595 O O . GLN A 1 75 ? -34.403 0.034 14.555 1.00 80.69 75 GLN A O 1
ATOM 600 N N . THR A 1 76 ? -33.257 -0.730 16.327 1.00 76.62 76 THR A N 1
ATOM 601 C CA . THR A 1 76 ? -34.393 -1.447 16.940 1.00 76.62 76 THR A CA 1
ATOM 602 C C . THR A 1 76 ? -35.485 -0.515 17.461 1.00 76.62 76 THR A C 1
ATOM 604 O O . THR A 1 76 ? -36.659 -0.871 17.422 1.00 76.62 76 THR A O 1
ATOM 607 N N . VAL A 1 77 ? -35.124 0.696 17.891 1.00 86.81 77 VAL A N 1
ATOM 608 C CA . VAL A 1 77 ? -36.072 1.722 18.358 1.00 86.81 77 VAL A CA 1
ATOM 609 C C . VAL A 1 77 ? -36.662 2.541 17.191 1.00 86.81 77 VAL A C 1
ATOM 611 O O . VAL A 1 77 ? -37.578 3.333 17.391 1.00 86.81 77 VAL A O 1
ATOM 614 N N . GLY A 1 78 ? -36.193 2.334 15.954 1.00 86.12 78 GLY A N 1
ATOM 615 C CA . GLY A 1 78 ? -36.735 3.000 14.763 1.00 86.12 78 GLY A CA 1
ATOM 616 C C . GLY A 1 78 ? -36.106 4.362 14.448 1.00 86.12 78 GLY A C 1
ATOM 617 O O . GLY A 1 78 ? -36.696 5.158 13.724 1.00 86.12 78 GLY A O 1
ATOM 618 N N . TYR A 1 79 ? -34.892 4.624 14.937 1.00 81.94 79 TYR A N 1
ATOM 619 C CA . TYR A 1 79 ? -34.082 5.804 14.607 1.00 81.94 79 TYR A CA 1
ATOM 620 C C . TYR A 1 79 ? -32.811 5.449 13.809 1.00 81.94 79 TYR A C 1
ATOM 622 O O . TYR A 1 79 ? -31.709 5.846 14.204 1.00 81.94 79 TYR A O 1
ATOM 630 N N . PRO A 1 80 ? -32.909 4.737 12.668 1.00 78.88 80 PRO A N 1
ATOM 631 C CA . PRO A 1 80 ? -31.734 4.340 11.890 1.00 78.88 80 PRO A CA 1
ATOM 632 C C . PRO A 1 80 ? -30.948 5.543 11.348 1.00 78.88 80 PRO A C 1
ATOM 634 O O . PRO A 1 80 ? -29.741 5.450 11.158 1.00 78.88 80 PRO A O 1
ATOM 637 N N . GLU A 1 81 ? -31.602 6.691 11.155 1.00 82.06 81 GLU A N 1
ATOM 638 C CA . GLU A 1 81 ? -30.990 7.924 10.638 1.00 82.06 81 GLU A CA 1
ATOM 639 C C . GLU A 1 81 ? -29.977 8.557 11.600 1.00 82.06 81 GLU A C 1
ATOM 641 O O . GLU A 1 81 ? -29.137 9.354 11.191 1.00 82.06 81 GLU A O 1
ATOM 646 N N . LYS A 1 82 ? -30.046 8.194 12.887 1.00 77.38 82 LYS A N 1
ATOM 647 C CA . LYS A 1 82 ? -29.128 8.674 13.928 1.00 77.38 82 LYS A CA 1
ATOM 648 C C . LYS A 1 82 ? -27.955 7.725 14.175 1.00 77.38 82 LYS A C 1
ATOM 650 O O . LYS A 1 82 ? -27.090 8.048 14.984 1.00 77.38 82 LYS A O 1
ATOM 655 N N . ALA A 1 83 ? -27.924 6.564 13.518 1.00 78.56 83 ALA A N 1
ATOM 656 C CA . ALA A 1 83 ? -26.842 5.602 13.678 1.00 78.56 83 ALA A CA 1
ATOM 657 C C . ALA A 1 83 ? -25.532 6.152 13.085 1.00 78.56 83 ALA A C 1
ATOM 659 O O . ALA A 1 83 ? -25.492 6.660 11.963 1.00 78.56 83 ALA A O 1
ATOM 660 N N . VAL A 1 84 ? -24.439 6.030 13.837 1.00 73.19 84 VAL A N 1
ATOM 661 C CA . VAL A 1 84 ? -23.108 6.476 13.416 1.00 73.19 84 VAL A CA 1
ATOM 662 C C . VAL A 1 84 ? -22.555 5.504 12.383 1.00 73.19 84 VAL A C 1
ATOM 664 O O . VAL A 1 84 ? -22.430 4.307 12.638 1.00 73.19 84 VAL A O 1
ATOM 667 N N . ASN A 1 85 ? -22.159 6.001 11.215 1.00 66.31 85 ASN A N 1
ATOM 668 C CA . ASN A 1 85 ? -21.555 5.164 10.183 1.00 66.31 85 ASN A CA 1
ATOM 669 C C . ASN A 1 85 ? -20.095 4.844 10.560 1.00 66.31 85 ASN A C 1
ATOM 671 O O . ASN A 1 85 ? -19.176 5.591 10.233 1.00 66.31 85 ASN A O 1
ATOM 675 N N . LEU A 1 86 ? -19.894 3.763 11.323 1.00 63.12 86 LEU A N 1
ATOM 676 C CA . LEU A 1 86 ? -18.611 3.429 11.964 1.00 63.12 86 LEU A CA 1
ATOM 677 C C . LEU A 1 86 ? -17.481 3.123 10.993 1.00 63.12 86 LEU A C 1
ATOM 679 O O . LEU A 1 86 ? -16.313 3.373 11.277 1.00 63.12 86 LEU A O 1
ATOM 683 N N . VAL A 1 87 ? -17.845 2.579 9.845 1.00 57.69 87 VAL A N 1
ATOM 684 C CA . VAL A 1 87 ? -16.968 2.457 8.697 1.00 57.69 87 VAL A CA 1
ATOM 685 C C . VAL A 1 87 ? -17.742 3.154 7.595 1.00 57.69 87 VAL A C 1
ATOM 687 O O . VAL A 1 87 ? -18.856 2.708 7.306 1.00 57.69 87 VAL A O 1
ATOM 690 N N . PRO A 1 88 ? -17.244 4.245 6.984 1.00 51.66 88 PRO A N 1
ATOM 691 C CA . PRO A 1 88 ? -17.844 4.674 5.736 1.00 51.66 88 PRO A CA 1
ATOM 692 C C . PRO A 1 88 ? -17.795 3.444 4.838 1.00 51.66 88 PRO A C 1
ATOM 694 O O . PRO A 1 88 ? -16.699 2.952 4.572 1.00 51.66 88 PRO A O 1
ATOM 697 N N . LEU A 1 89 ? -18.954 2.901 4.440 1.00 50.22 89 LEU A N 1
ATOM 698 C CA . LEU A 1 89 ? -18.995 1.884 3.400 1.00 50.22 89 LEU A CA 1
ATOM 699 C C . LEU A 1 89 ? -18.287 2.525 2.212 1.00 50.22 89 LEU A C 1
ATOM 701 O O . LEU A 1 89 ? -18.832 3.390 1.518 1.00 50.22 89 LEU A O 1
ATOM 705 N N . THR A 1 90 ? -17.017 2.183 2.039 1.00 52.50 90 THR A N 1
ATOM 706 C CA . THR A 1 90 ? -16.267 2.556 0.867 1.00 52.50 90 THR A CA 1
ATOM 707 C C . THR A 1 90 ? -16.966 1.785 -0.222 1.00 52.50 90 THR A C 1
ATOM 709 O O . THR A 1 90 ? -16.827 0.571 -0.349 1.00 52.50 90 THR A O 1
ATOM 712 N N . MET A 1 91 ? -17.825 2.493 -0.956 1.00 57.88 91 MET A N 1
ATOM 713 C CA . MET A 1 91 ? -18.392 1.967 -2.185 1.00 57.88 91 MET A CA 1
ATOM 714 C C . MET A 1 91 ? -17.244 1.291 -2.941 1.00 57.88 91 MET A C 1
ATOM 716 O O . MET A 1 91 ? -16.146 1.856 -2.950 1.00 57.88 91 MET A O 1
ATOM 720 N N . PRO A 1 92 ? -17.438 0.131 -3.582 1.00 53.53 92 PRO A N 1
ATOM 721 C CA . PRO A 1 92 ? -16.368 -0.500 -4.352 1.00 53.53 92 PRO A CA 1
ATOM 722 C C . PRO A 1 92 ? -15.706 0.474 -5.345 1.00 53.53 92 PRO A C 1
ATOM 724 O O . PRO A 1 92 ? -14.512 0.383 -5.605 1.00 53.53 92 PRO A O 1
ATOM 727 N N . SER A 1 93 ? -16.461 1.476 -5.816 1.00 57.97 93 SER A N 1
ATOM 728 C CA . SER A 1 93 ? -15.999 2.588 -6.656 1.00 57.97 93 SER A CA 1
ATOM 729 C C . SER A 1 93 ? -15.067 3.609 -5.980 1.00 57.97 93 SER A C 1
ATOM 731 O O . SER A 1 93 ? -14.408 4.370 -6.680 1.00 57.97 93 SER A O 1
ATOM 733 N N . LYS A 1 94 ? -15.007 3.654 -4.645 1.00 59.38 94 LYS A N 1
ATOM 734 C CA . LYS A 1 94 ? -14.133 4.524 -3.834 1.00 59.38 94 LYS A CA 1
ATOM 735 C C . LYS A 1 94 ? -12.902 3.802 -3.290 1.00 59.38 94 LYS A C 1
ATOM 737 O O . LYS A 1 94 ? -12.069 4.430 -2.639 1.00 59.38 94 LYS A O 1
ATOM 742 N N . LEU A 1 95 ? -12.792 2.493 -3.499 1.00 67.56 95 LEU A N 1
ATOM 743 C CA . LEU A 1 95 ? -11.626 1.750 -3.058 1.00 67.56 95 LEU A CA 1
ATOM 744 C C . LEU A 1 95 ? -10.485 1.948 -4.069 1.00 67.56 95 LEU A C 1
ATOM 746 O O . LEU A 1 95 ? -10.571 1.521 -5.220 1.00 67.56 95 LEU A O 1
ATOM 750 N N . TYR A 1 96 ? -9.407 2.604 -3.639 1.00 71.56 96 TYR A N 1
ATOM 751 C CA . TYR A 1 96 ? -8.240 2.827 -4.488 1.00 71.56 96 TYR A CA 1
ATOM 752 C C . TYR A 1 96 ? -7.470 1.523 -4.713 1.00 71.56 96 TYR A C 1
ATOM 754 O O . TYR A 1 96 ? -7.123 0.811 -3.771 1.00 71.56 96 TYR A O 1
ATOM 762 N N . SER A 1 97 ? -7.183 1.217 -5.977 1.00 83.81 97 SER A N 1
ATOM 763 C CA . SER A 1 97 ? -6.280 0.131 -6.352 1.00 83.81 97 SER A CA 1
ATOM 764 C C . SER A 1 97 ? -4.850 0.460 -5.937 1.00 83.81 97 SER A C 1
ATOM 766 O O . SER A 1 97 ? -4.360 1.549 -6.247 1.00 83.81 97 SER A O 1
ATOM 768 N N . LEU A 1 98 ? -4.148 -0.493 -5.329 1.00 87.75 98 LEU A N 1
ATOM 769 C CA . LEU A 1 98 ? -2.718 -0.352 -5.083 1.00 87.75 98 LEU A CA 1
ATOM 770 C C . LEU A 1 98 ? -1.958 -0.715 -6.362 1.00 87.75 98 LEU A C 1
ATOM 772 O O . LEU A 1 98 ? -1.913 -1.879 -6.764 1.00 87.75 98 LEU A O 1
ATOM 776 N N . ALA A 1 99 ? -1.371 0.286 -7.012 1.00 90.06 99 ALA A N 1
ATOM 777 C CA . ALA A 1 99 ? -0.503 0.076 -8.161 1.00 90.06 99 ALA A CA 1
ATOM 778 C C . ALA A 1 99 ? 0.914 -0.267 -7.683 1.00 90.06 99 ALA A C 1
ATOM 780 O O . ALA A 1 99 ? 1.597 0.564 -7.100 1.00 90.06 99 ALA A O 1
ATOM 781 N N . LEU A 1 100 ? 1.361 -1.486 -7.959 1.00 92.00 100 LEU A N 1
ATOM 782 C CA . LEU A 1 100 ? 2.742 -1.907 -7.787 1.00 92.00 100 LEU A CA 1
ATOM 783 C C . LEU A 1 100 ? 3.507 -1.634 -9.084 1.00 92.00 100 LEU A C 1
ATOM 785 O O . LEU A 1 100 ? 3.383 -2.357 -10.079 1.00 92.00 100 LEU A O 1
ATOM 789 N N . ASP A 1 101 ? 4.283 -0.559 -9.063 1.00 91.94 101 ASP A N 1
ATOM 790 C CA . ASP A 1 101 ? 5.323 -0.252 -10.038 1.00 91.94 101 ASP A CA 1
ATOM 791 C C . ASP A 1 101 ? 6.697 -0.200 -9.356 1.00 91.94 101 ASP A C 1
ATOM 793 O O . ASP A 1 101 ? 6.806 -0.321 -8.135 1.00 91.94 101 ASP A O 1
ATOM 797 N N . ALA A 1 102 ? 7.763 -0.034 -10.140 1.00 91.31 102 ALA A N 1
ATOM 798 C CA . ALA A 1 102 ? 9.122 -0.055 -9.605 1.00 91.31 102 ALA A CA 1
ATOM 799 C C . ALA A 1 102 ? 9.363 1.054 -8.562 1.00 91.31 102 ALA A C 1
ATOM 801 O O . ALA A 1 102 ? 10.043 0.815 -7.567 1.00 91.31 102 ALA A O 1
ATOM 802 N N . SER A 1 103 ? 8.755 2.234 -8.740 1.00 90.75 103 SER A N 1
ATOM 803 C CA . SER A 1 103 ? 8.807 3.323 -7.752 1.00 90.75 103 SER A CA 1
ATOM 804 C C . SER A 1 103 ? 8.112 2.956 -6.448 1.00 90.75 103 SER A C 1
ATOM 806 O O . SER A 1 103 ? 8.649 3.203 -5.375 1.00 90.75 103 SER A O 1
ATOM 808 N N . THR A 1 104 ? 6.936 2.341 -6.528 1.00 90.31 104 THR A N 1
ATOM 809 C CA . THR A 1 104 ? 6.132 1.980 -5.360 1.00 90.31 104 THR A CA 1
ATOM 810 C C . THR A 1 104 ? 6.793 0.840 -4.593 1.00 90.31 104 THR A C 1
ATOM 812 O O . THR A 1 104 ? 6.865 0.887 -3.370 1.00 90.31 104 THR A O 1
ATOM 815 N N . LEU A 1 105 ? 7.358 -0.147 -5.294 1.00 90.56 105 LEU A N 1
ATOM 816 C CA . LEU A 1 105 ? 8.151 -1.212 -4.674 1.00 90.56 105 LEU A CA 1
ATOM 817 C C . LEU A 1 105 ? 9.391 -0.652 -3.970 1.00 90.56 105 LEU A C 1
ATOM 819 O O . LEU A 1 105 ? 9.662 -1.017 -2.827 1.00 90.56 105 LEU A O 1
ATOM 823 N N . PHE A 1 106 ? 10.102 0.281 -4.608 1.00 90.00 106 PHE A N 1
ATOM 824 C CA . PHE A 1 106 ? 11.216 0.981 -3.976 1.00 90.00 106 PHE A CA 1
ATOM 825 C C . PHE A 1 106 ? 10.764 1.754 -2.729 1.00 90.00 106 PHE A C 1
ATOM 827 O O . PHE A 1 106 ? 11.372 1.634 -1.669 1.00 90.00 106 PHE A O 1
ATOM 834 N N . PHE A 1 107 ? 9.668 2.507 -2.821 1.00 87.62 107 PHE A N 1
ATOM 835 C CA . PHE A 1 107 ? 9.156 3.293 -1.702 1.00 87.62 107 PHE A CA 1
ATOM 836 C C . PHE A 1 107 ? 8.757 2.416 -0.509 1.00 87.62 107 PHE A C 1
ATOM 838 O O . PHE A 1 107 ? 9.106 2.730 0.624 1.00 87.62 107 PHE A O 1
ATOM 845 N N . ILE A 1 108 ? 8.066 1.301 -0.759 1.00 88.19 108 ILE A N 1
ATOM 846 C CA . ILE A 1 108 ? 7.594 0.403 0.300 1.00 88.19 108 ILE A CA 1
ATOM 847 C C . ILE A 1 108 ? 8.772 -0.313 0.974 1.00 88.19 108 ILE A C 1
ATOM 849 O O . ILE A 1 108 ? 8.820 -0.385 2.202 1.00 88.19 108 ILE A O 1
ATOM 853 N N . PHE A 1 109 ? 9.721 -0.841 0.196 1.00 85.81 109 PHE A N 1
ATOM 854 C CA . PHE A 1 109 ? 10.714 -1.792 0.711 1.00 85.81 109 PHE A CA 1
ATOM 855 C C . PHE A 1 109 ? 12.130 -1.230 0.884 1.00 85.81 109 PHE A C 1
ATOM 857 O O . PHE A 1 109 ? 12.912 -1.813 1.629 1.00 85.81 109 PHE A O 1
ATOM 864 N N . VAL A 1 110 ? 12.479 -0.124 0.226 1.00 82.44 110 VAL A N 1
ATOM 865 C CA . VAL A 1 110 ? 13.859 0.405 0.177 1.00 82.44 110 VAL A CA 1
ATOM 866 C C . VAL A 1 110 ? 13.982 1.797 0.813 1.00 82.44 110 VAL A C 1
ATOM 868 O O . VAL A 1 110 ? 15.071 2.185 1.238 1.00 82.44 110 VAL A O 1
ATOM 871 N N . SER A 1 111 ? 12.884 2.556 0.909 1.00 76.62 111 SER A N 1
ATOM 872 C CA . SER A 1 111 ? 12.884 3.912 1.477 1.00 76.62 111 SER A CA 1
ATOM 873 C C . SER A 1 111 ? 13.373 3.951 2.932 1.00 76.62 111 SER A C 1
ATOM 875 O O . SER A 1 111 ? 13.185 3.015 3.708 1.00 7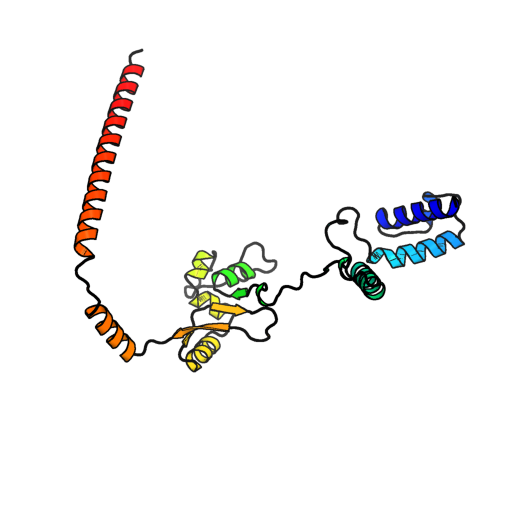6.62 111 SER A O 1
ATOM 877 N N . ALA A 1 112 ? 13.983 5.072 3.327 1.00 64.56 112 ALA A N 1
ATOM 878 C CA . ALA A 1 112 ? 14.655 5.248 4.618 1.00 64.56 112 ALA A CA 1
ATOM 879 C C . ALA A 1 112 ? 13.734 5.120 5.852 1.00 64.56 112 ALA A C 1
ATOM 881 O O . ALA A 1 112 ? 14.228 5.013 6.970 1.00 64.56 112 ALA A O 1
ATOM 882 N N . GLY A 1 113 ? 12.410 5.130 5.661 1.00 65.50 113 GLY A N 1
ATOM 883 C CA . GLY A 1 113 ? 11.419 5.000 6.734 1.00 65.50 113 GLY A CA 1
ATOM 884 C C . GLY A 1 113 ? 11.005 3.564 7.073 1.00 65.50 113 GLY A C 1
ATOM 885 O O . GLY A 1 113 ? 10.195 3.375 7.980 1.00 65.50 113 GLY A O 1
ATOM 886 N N . THR A 1 114 ? 11.504 2.550 6.360 1.00 66.19 114 THR A N 1
ATOM 887 C CA . THR A 1 114 ? 11.042 1.165 6.531 1.00 66.19 114 THR A CA 1
ATOM 888 C C . THR A 1 114 ? 11.864 0.424 7.594 1.00 66.19 114 THR A C 1
ATOM 890 O O . THR A 1 114 ? 13.088 0.381 7.524 1.00 66.19 114 THR A O 1
ATOM 893 N N . LEU A 1 115 ? 11.192 -0.222 8.562 1.00 60.44 115 LEU A N 1
ATOM 894 C CA . LEU A 1 115 ? 11.816 -0.963 9.683 1.00 60.44 115 LEU A CA 1
ATOM 895 C C . LEU A 1 115 ? 12.827 -2.041 9.248 1.00 60.44 115 LEU A C 1
ATOM 897 O O . LEU A 1 115 ? 13.742 -2.374 9.998 1.00 60.44 115 LEU A O 1
ATOM 901 N N . LYS A 1 116 ? 12.649 -2.608 8.051 1.00 73.00 116 LYS A N 1
ATOM 902 C CA . LYS A 1 116 ? 13.591 -3.525 7.405 1.00 73.00 116 LYS A CA 1
ATOM 903 C C . LYS A 1 116 ? 13.747 -3.098 5.955 1.00 73.00 116 LYS A C 1
ATOM 905 O O . LYS A 1 116 ? 12.845 -3.306 5.148 1.00 73.00 116 LYS A O 1
ATOM 910 N N . ARG A 1 117 ? 14.883 -2.478 5.660 1.00 80.94 117 ARG A N 1
ATOM 911 C CA . ARG A 1 117 ? 15.244 -2.026 4.321 1.00 80.94 117 ARG A CA 1
ATOM 912 C C . ARG A 1 117 ? 15.748 -3.202 3.486 1.00 80.94 117 ARG A C 1
ATOM 914 O O . ARG A 1 117 ? 16.604 -3.957 3.940 1.00 80.94 117 ARG A O 1
ATOM 921 N N . LEU A 1 118 ? 15.222 -3.339 2.274 1.00 84.38 118 LEU A N 1
ATOM 922 C CA . LEU A 1 118 ? 15.731 -4.252 1.257 1.00 84.38 118 LEU A CA 1
ATOM 923 C C . LEU A 1 118 ? 16.738 -3.510 0.374 1.00 84.38 118 LEU A C 1
ATOM 925 O O . LEU A 1 118 ? 16.413 -2.462 -0.178 1.00 84.38 118 LEU A O 1
ATOM 929 N N . ASP A 1 119 ? 17.931 -4.067 0.189 1.00 86.12 119 ASP A N 1
ATOM 930 C CA . ASP A 1 119 ? 18.907 -3.517 -0.750 1.00 86.12 119 ASP A CA 1
ATOM 931 C C . ASP A 1 119 ? 18.773 -4.202 -2.110 1.00 86.12 119 ASP A C 1
ATOM 933 O O . ASP A 1 119 ? 19.105 -5.376 -2.280 1.00 86.12 119 ASP A O 1
ATOM 937 N N . ILE A 1 120 ? 18.279 -3.452 -3.094 1.00 87.50 120 ILE A N 1
ATOM 938 C CA . ILE A 1 120 ? 18.128 -3.931 -4.469 1.00 87.50 120 ILE A CA 1
ATOM 939 C C . ILE A 1 120 ? 19.389 -3.589 -5.251 1.00 87.50 120 ILE A C 1
ATOM 941 O O . ILE A 1 120 ? 19.821 -2.432 -5.282 1.00 87.50 120 ILE A O 1
ATOM 945 N N . LYS A 1 121 ? 19.962 -4.598 -5.907 1.00 87.19 121 LYS A N 1
ATOM 946 C CA . LYS A 1 121 ? 21.116 -4.435 -6.790 1.00 87.19 121 LYS A CA 1
ATOM 947 C C . LYS A 1 121 ? 20.676 -4.329 -8.244 1.00 87.19 121 LYS A C 1
ATOM 949 O O . LYS A 1 121 ? 19.759 -5.008 -8.692 1.00 87.19 121 LYS A O 1
ATOM 954 N N . ASN A 1 122 ? 21.386 -3.491 -8.976 1.00 86.81 122 ASN A N 1
ATOM 955 C CA . ASN A 1 122 ? 21.362 -3.423 -10.423 1.00 86.81 122 ASN A CA 1
ATOM 956 C C . ASN A 1 122 ? 22.163 -4.577 -11.028 1.00 86.81 122 ASN A C 1
ATOM 958 O O . ASN A 1 122 ? 22.991 -5.196 -10.360 1.00 86.81 122 ASN A O 1
ATOM 962 N N . PHE A 1 123 ? 21.969 -4.808 -12.326 1.00 84.31 123 PHE A N 1
ATOM 963 C CA . PHE A 1 123 ? 22.739 -5.794 -13.092 1.00 84.31 123 PHE A CA 1
ATOM 964 C C . PHE A 1 123 ? 24.251 -5.525 -13.073 1.00 84.31 123 PHE A C 1
ATOM 966 O O . PHE A 1 123 ? 25.040 -6.462 -13.105 1.00 84.31 123 PHE A O 1
ATOM 973 N N . ASP A 1 124 ? 24.646 -4.258 -12.922 1.00 85.19 124 ASP A N 1
ATOM 974 C CA . ASP A 1 124 ? 26.044 -3.825 -12.808 1.00 85.19 124 ASP A CA 1
ATOM 975 C C . ASP A 1 124 ? 26.626 -4.022 -11.389 1.00 85.19 124 ASP A C 1
ATOM 977 O O . ASP A 1 124 ? 27.742 -3.598 -11.099 1.00 85.19 124 ASP A O 1
ATOM 981 N N . GLY A 1 125 ? 25.855 -4.591 -10.455 1.00 80.94 125 GLY A N 1
ATOM 982 C CA . GLY A 1 125 ? 26.249 -4.809 -9.058 1.00 80.94 125 GLY A CA 1
ATOM 983 C C . GLY A 1 125 ? 26.097 -3.595 -8.130 1.00 80.94 125 GLY A C 1
ATOM 984 O O . GLY A 1 125 ? 26.207 -3.751 -6.913 1.00 80.94 125 GLY A O 1
ATOM 985 N N . GLY A 1 126 ? 25.805 -2.404 -8.666 1.00 86.31 126 GLY A N 1
ATOM 986 C CA . GLY A 1 126 ? 25.508 -1.196 -7.880 1.00 86.31 126 GLY A CA 1
ATOM 987 C C . GLY A 1 126 ? 24.123 -1.225 -7.220 1.00 86.31 126 GLY A C 1
ATOM 988 O O . GLY A 1 126 ? 23.232 -1.925 -7.688 1.00 86.31 126 GLY A O 1
ATOM 989 N N . TYR A 1 127 ? 23.913 -0.455 -6.151 1.00 88.69 127 TYR A N 1
ATOM 990 C CA . TYR A 1 127 ? 22.626 -0.398 -5.443 1.00 88.69 127 TYR A CA 1
ATOM 991 C C . TYR A 1 127 ? 21.677 0.644 -6.036 1.00 88.69 127 TYR A C 1
ATOM 993 O O . TYR A 1 127 ? 22.104 1.741 -6.394 1.00 88.69 127 TYR A O 1
ATOM 1001 N N . ILE A 1 128 ? 20.381 0.328 -6.060 1.00 88.06 128 ILE A N 1
ATOM 1002 C CA . ILE A 1 128 ? 19.328 1.300 -6.362 1.00 88.06 128 ILE A CA 1
ATOM 1003 C C . ILE A 1 128 ? 19.075 2.125 -5.105 1.00 88.06 128 ILE A C 1
ATOM 1005 O O . ILE A 1 128 ? 18.589 1.613 -4.097 1.00 88.06 128 ILE A O 1
ATOM 1009 N N . THR A 1 129 ? 19.417 3.409 -5.154 1.00 85.69 129 THR A N 1
ATOM 1010 C CA . THR A 1 129 ? 19.384 4.300 -3.981 1.00 85.69 129 THR A CA 1
ATOM 1011 C C . THR A 1 129 ? 18.269 5.337 -4.024 1.00 85.69 129 THR A C 1
ATOM 1013 O O . THR A 1 129 ? 18.015 5.990 -3.013 1.00 85.69 129 THR A O 1
ATOM 1016 N N . SER A 1 130 ? 17.584 5.492 -5.160 1.00 87.69 130 SER A N 1
ATOM 1017 C CA . SER A 1 130 ? 16.524 6.486 -5.331 1.00 87.69 130 SER A CA 1
ATOM 1018 C C . SER A 1 130 ? 15.322 5.942 -6.098 1.00 87.69 130 SER A C 1
ATOM 1020 O O . SER A 1 130 ? 15.434 5.026 -6.913 1.00 87.69 130 SER A O 1
ATOM 1022 N N . GLU A 1 131 ? 14.166 6.573 -5.886 1.00 88.19 131 GLU A N 1
ATOM 1023 C CA . GLU A 1 131 ? 12.926 6.251 -6.597 1.00 88.19 131 GLU A CA 1
ATOM 1024 C C . GLU A 1 131 ? 13.059 6.473 -8.113 1.00 88.19 131 GLU A C 1
ATOM 1026 O O . GLU A 1 131 ? 12.527 5.702 -8.912 1.00 88.19 131 GLU A O 1
ATOM 1031 N N . GLN A 1 132 ? 13.799 7.506 -8.526 1.00 88.62 132 GLN A N 1
ATOM 1032 C CA . GLN A 1 132 ? 14.022 7.805 -9.940 1.00 88.62 132 GLN A CA 1
ATOM 1033 C C . GLN A 1 132 ? 14.901 6.746 -10.619 1.00 88.62 132 GLN A C 1
ATOM 1035 O O . GLN A 1 132 ? 14.639 6.358 -11.762 1.00 88.62 132 GLN A O 1
ATOM 1040 N N . ASP A 1 133 ? 15.910 6.244 -9.906 1.00 87.75 133 ASP A N 1
ATOM 1041 C CA . ASP A 1 133 ? 16.743 5.140 -10.384 1.00 87.75 133 ASP A CA 1
ATOM 1042 C C . ASP A 1 133 ? 15.915 3.846 -10.470 1.00 87.75 133 ASP A C 1
ATOM 1044 O O . ASP A 1 133 ? 15.921 3.174 -11.502 1.00 87.75 133 ASP A O 1
ATOM 1048 N N . ALA A 1 134 ? 15.060 3.575 -9.476 1.00 89.44 134 ALA A N 1
ATOM 1049 C CA . ALA A 1 134 ? 14.121 2.452 -9.512 1.00 89.44 134 ALA A CA 1
ATOM 1050 C C . ALA A 1 134 ? 13.150 2.522 -10.707 1.00 89.44 134 ALA A C 1
ATOM 1052 O O . ALA A 1 134 ? 12.905 1.516 -11.376 1.00 89.44 134 ALA A O 1
ATOM 1053 N N . ARG A 1 135 ? 12.618 3.712 -11.030 1.00 89.69 135 ARG A N 1
ATOM 1054 C CA . ARG A 1 135 ? 11.755 3.916 -12.211 1.00 89.69 135 ARG A CA 1
ATOM 1055 C C . ARG A 1 135 ? 12.470 3.656 -13.526 1.00 89.69 135 ARG A C 1
ATOM 1057 O O . ARG A 1 135 ? 11.822 3.206 -14.469 1.00 89.69 135 ARG A O 1
ATOM 1064 N N . SER A 1 136 ? 13.756 3.970 -13.600 1.00 89.25 136 SER A N 1
ATOM 1065 C CA . SER A 1 136 ? 14.553 3.789 -14.814 1.00 89.25 136 SER A CA 1
ATOM 1066 C C . SER A 1 136 ? 14.989 2.332 -14.976 1.00 89.25 136 SER A C 1
ATOM 1068 O O . SER A 1 136 ? 15.038 1.823 -16.091 1.00 89.25 136 SER A O 1
ATOM 1070 N N . ARG A 1 137 ? 15.225 1.630 -13.862 1.00 90.50 137 ARG A N 1
ATOM 1071 C CA . ARG A 1 137 ? 15.758 0.261 -13.815 1.00 90.50 137 ARG A CA 1
ATOM 1072 C C . ARG A 1 137 ? 14.710 -0.772 -13.401 1.00 90.50 137 ARG A C 1
ATOM 1074 O O . ARG A 1 137 ? 14.950 -1.633 -12.555 1.00 90.50 137 ARG A O 1
ATOM 1081 N N . LYS A 1 138 ? 13.530 -0.707 -14.022 1.00 90.94 138 LYS A N 1
ATOM 1082 C CA . LYS A 1 138 ? 12.391 -1.593 -13.705 1.00 90.94 138 LYS A CA 1
ATOM 1083 C C . LYS A 1 138 ? 12.742 -3.071 -13.855 1.00 90.94 138 LYS A C 1
ATOM 1085 O O . LYS A 1 138 ? 12.302 -3.878 -13.039 1.00 90.94 138 LYS A O 1
ATOM 1090 N N . ASP A 1 139 ? 13.570 -3.381 -14.848 1.00 88.88 139 ASP A N 1
ATOM 1091 C CA . ASP A 1 139 ? 14.017 -4.738 -15.151 1.00 88.88 139 ASP A CA 1
ATOM 1092 C C . ASP A 1 139 ? 14.925 -5.318 -14.058 1.00 88.88 139 ASP A C 1
ATOM 1094 O O . ASP A 1 139 ? 15.009 -6.529 -13.950 1.00 88.88 139 ASP A O 1
ATOM 1098 N N . ALA A 1 140 ? 15.567 -4.499 -13.215 1.00 89.94 140 ALA A N 1
ATOM 1099 C CA . ALA A 1 140 ? 16.324 -4.974 -12.048 1.00 89.94 140 ALA A CA 1
ATOM 1100 C C . ALA A 1 140 ? 15.448 -5.047 -10.783 1.00 89.94 140 ALA A C 1
ATOM 1102 O O . ALA A 1 140 ? 15.561 -5.966 -9.968 1.00 89.94 140 ALA A O 1
ATOM 1103 N N . VAL A 1 141 ? 14.527 -4.089 -10.631 1.00 91.00 141 VAL A N 1
ATOM 1104 C CA . VAL A 1 141 ? 13.634 -4.006 -9.466 1.00 91.00 141 VAL A CA 1
ATOM 1105 C C . VAL A 1 141 ? 12.652 -5.174 -9.434 1.00 91.00 141 VAL A C 1
ATOM 1107 O O . VAL A 1 141 ? 12.542 -5.850 -8.418 1.00 91.00 141 VAL A O 1
ATOM 1110 N N . PHE A 1 142 ? 11.932 -5.435 -10.526 1.00 91.75 142 PHE A N 1
ATOM 1111 C CA . PHE A 1 142 ? 10.860 -6.437 -10.526 1.00 91.75 142 PHE A CA 1
ATOM 1112 C C . PHE A 1 142 ? 11.337 -7.869 -10.245 1.00 91.75 142 PHE A C 1
ATOM 1114 O O . PHE A 1 142 ? 10.716 -8.515 -9.398 1.00 91.75 142 PHE A O 1
ATOM 1121 N N . PRO A 1 143 ? 12.422 -8.368 -10.869 1.00 90.88 143 PRO A N 1
ATOM 1122 C CA . PRO A 1 143 ? 12.940 -9.706 -10.581 1.00 90.88 143 PRO A CA 1
ATOM 1123 C C . PRO A 1 143 ? 13.416 -9.892 -9.139 1.00 90.88 143 PRO A C 1
ATOM 1125 O O . PRO A 1 143 ? 13.461 -11.015 -8.650 1.00 90.88 143 PRO A O 1
ATOM 1128 N N . SER A 1 144 ? 13.735 -8.798 -8.437 1.00 89.50 144 SER A N 1
ATOM 1129 C CA . SER A 1 144 ? 14.116 -8.850 -7.020 1.00 89.50 144 SER A CA 1
ATOM 1130 C C . SER A 1 144 ? 12.937 -9.194 -6.099 1.00 89.50 144 SER A C 1
ATOM 1132 O O . SER A 1 144 ? 13.151 -9.665 -4.986 1.00 89.50 144 SER A O 1
ATOM 1134 N N . PHE A 1 145 ? 11.695 -8.976 -6.550 1.00 89.62 145 PHE A N 1
ATOM 1135 C CA . PHE A 1 145 ? 10.476 -9.271 -5.784 1.00 89.62 145 PHE A CA 1
ATOM 1136 C C . PHE A 1 145 ? 9.653 -10.420 -6.363 1.00 89.62 145 PHE A C 1
ATOM 1138 O O . PHE A 1 145 ? 8.949 -11.110 -5.628 1.00 89.62 145 PHE A O 1
ATOM 1145 N N . PHE A 1 146 ? 9.694 -10.605 -7.681 1.00 91.62 146 PHE A N 1
ATOM 1146 C CA . PHE A 1 146 ? 8.817 -11.522 -8.395 1.00 91.62 146 PHE A CA 1
ATOM 1147 C C . PHE A 1 146 ? 9.613 -12.416 -9.334 1.00 91.62 146 PHE A C 1
ATOM 1149 O O . PHE A 1 146 ? 10.604 -11.994 -9.921 1.00 91.62 146 PHE A O 1
ATOM 1156 N N . ASN A 1 147 ? 9.114 -13.629 -9.569 1.00 92.31 147 ASN A N 1
ATOM 1157 C CA . ASN A 1 147 ? 9.621 -14.452 -10.658 1.00 92.31 147 ASN A CA 1
ATOM 1158 C C . ASN A 1 147 ? 9.188 -13.830 -11.997 1.00 92.31 147 ASN A C 1
ATOM 1160 O O . ASN A 1 147 ? 8.051 -14.002 -12.449 1.00 92.31 147 ASN A O 1
ATOM 1164 N N . ILE A 1 148 ? 10.091 -13.070 -12.615 1.00 92.44 148 ILE A N 1
ATOM 1165 C CA . ILE A 1 148 ? 9.767 -12.286 -13.806 1.00 92.44 148 ILE A CA 1
ATOM 1166 C C . ILE A 1 148 ? 9.427 -13.170 -15.008 1.00 92.44 148 ILE A C 1
ATOM 1168 O O . ILE A 1 148 ? 8.535 -12.816 -15.775 1.00 92.44 148 ILE A O 1
ATOM 1172 N N . ASP A 1 149 ? 10.031 -14.354 -15.122 1.00 93.06 149 ASP A N 1
ATOM 1173 C CA . ASP A 1 149 ? 9.763 -15.293 -16.213 1.00 93.06 149 ASP A CA 1
ATOM 1174 C C . ASP A 1 149 ? 8.318 -15.794 -16.162 1.00 93.06 149 ASP A C 1
ATOM 1176 O O . ASP A 1 149 ? 7.634 -15.876 -17.188 1.00 93.06 149 ASP A O 1
ATOM 1180 N N . THR A 1 150 ? 7.798 -16.050 -14.957 1.00 93.38 150 THR A N 1
ATOM 1181 C CA . THR A 1 150 ? 6.383 -16.412 -14.775 1.00 93.38 150 THR A CA 1
ATOM 1182 C C . THR A 1 150 ? 5.445 -15.261 -15.137 1.00 93.38 150 THR A C 1
ATOM 1184 O O . THR A 1 150 ? 4.425 -15.481 -15.787 1.00 93.38 150 THR A O 1
ATOM 1187 N N . LEU A 1 151 ? 5.795 -14.016 -14.798 1.00 92.50 151 LEU A N 1
ATOM 1188 C CA . LEU A 1 151 ? 4.989 -12.843 -15.153 1.00 92.50 151 LEU A CA 1
ATOM 1189 C C . LEU A 1 151 ? 4.991 -12.583 -16.664 1.00 92.50 151 LEU A C 1
ATOM 1191 O O . LEU A 1 151 ? 3.937 -12.327 -17.249 1.00 92.50 151 LEU A O 1
ATOM 1195 N N . ILE A 1 152 ? 6.158 -12.683 -17.303 1.00 92.56 152 ILE A N 1
ATOM 1196 C CA . ILE A 1 152 ? 6.317 -12.501 -18.747 1.00 92.56 152 ILE A CA 1
ATOM 1197 C C . ILE A 1 152 ? 5.571 -13.597 -19.506 1.00 92.56 152 ILE A C 1
ATOM 1199 O O . ILE A 1 152 ? 4.825 -13.280 -20.430 1.00 92.56 152 ILE A O 1
ATOM 1203 N N . SER A 1 153 ? 5.728 -14.866 -19.119 1.00 93.06 153 SER A N 1
ATOM 1204 C CA . SER A 1 153 ? 5.030 -15.98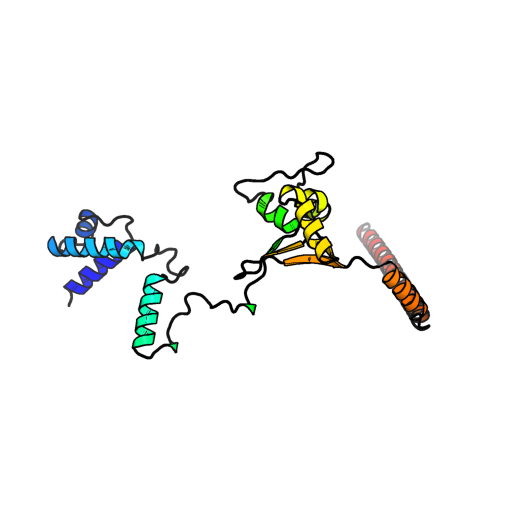9 -19.763 1.00 93.06 153 SER A CA 1
ATOM 1205 C C . SER A 1 153 ? 3.515 -15.897 -19.586 1.00 93.06 153 SER A C 1
ATOM 1207 O O . SER A 1 153 ? 2.780 -16.072 -20.558 1.00 93.06 153 SER A O 1
ATOM 1209 N N . THR A 1 154 ? 3.043 -15.517 -18.395 1.00 92.19 154 THR A N 1
ATOM 1210 C CA . THR A 1 154 ? 1.615 -15.280 -18.142 1.00 92.19 154 THR A CA 1
ATOM 1211 C C . THR A 1 154 ? 1.085 -14.158 -19.030 1.00 92.19 154 THR A C 1
ATOM 1213 O O . THR A 1 154 ? 0.068 -14.338 -19.688 1.00 92.19 154 THR A O 1
ATOM 1216 N N . ALA A 1 155 ? 1.776 -13.017 -19.121 1.00 90.88 155 ALA A N 1
ATOM 1217 C CA . ALA A 1 155 ? 1.365 -11.927 -20.009 1.00 90.88 155 ALA A CA 1
ATOM 1218 C C . ALA A 1 155 ? 1.390 -12.349 -21.491 1.00 90.88 155 ALA A C 1
ATOM 1220 O O . ALA A 1 155 ? 0.461 -12.043 -22.244 1.00 90.88 155 ALA A O 1
ATOM 1221 N N . ALA A 1 156 ? 2.415 -13.100 -21.900 1.00 91.19 156 ALA A N 1
ATOM 1222 C CA . ALA A 1 156 ? 2.574 -13.584 -23.266 1.00 91.19 156 ALA A CA 1
ATOM 1223 C C . ALA A 1 156 ? 1.471 -14.568 -23.676 1.00 91.19 156 ALA A C 1
ATOM 1225 O O . ALA A 1 156 ? 1.043 -14.522 -24.829 1.00 91.19 156 ALA A O 1
ATOM 1226 N N . ALA A 1 157 ? 0.963 -15.389 -22.748 1.00 89.81 157 ALA A N 1
ATOM 1227 C CA . ALA A 1 157 ? -0.178 -16.277 -22.987 1.00 89.81 157 ALA A CA 1
ATOM 1228 C C . ALA A 1 157 ? -1.444 -15.509 -23.415 1.00 89.81 157 ALA A C 1
ATOM 1230 O O . ALA A 1 157 ? -2.247 -16.024 -24.187 1.00 89.81 157 ALA A O 1
ATOM 1231 N N . TYR A 1 158 ? -1.581 -14.249 -22.9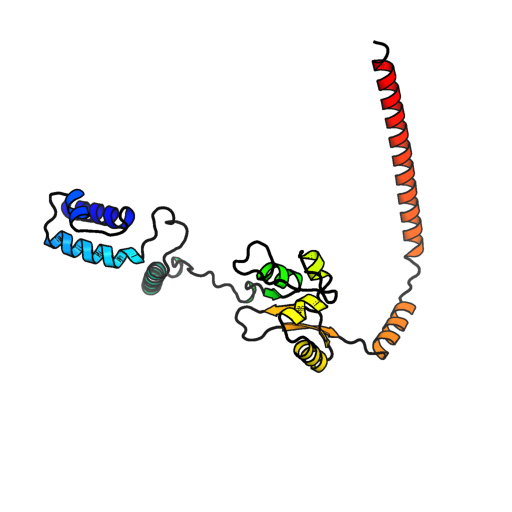89 1.00 89.81 158 TYR A N 1
ATOM 1232 C CA . TYR A 1 158 ? -2.659 -13.342 -23.403 1.00 89.81 158 TYR A CA 1
ATOM 1233 C C . TYR A 1 158 ? -2.258 -12.398 -24.555 1.00 89.81 158 TYR A C 1
ATOM 1235 O O . TYR A 1 158 ? -2.964 -11.433 -24.845 1.00 89.81 158 TYR A O 1
ATOM 1243 N N . GLY A 1 159 ? -1.123 -12.636 -25.224 1.00 88.44 159 GLY A N 1
ATOM 1244 C CA . GLY A 1 159 ? -0.638 -11.803 -26.333 1.00 88.44 159 GLY A CA 1
ATOM 1245 C C . GLY A 1 159 ? -0.088 -10.434 -25.909 1.00 88.44 159 GLY A C 1
ATOM 1246 O O . GLY A 1 159 ? 0.032 -9.525 -26.739 1.00 88.44 159 GLY A O 1
ATOM 1247 N N . LEU A 1 160 ? 0.247 -10.274 -24.628 1.00 91.06 160 LEU A N 1
ATOM 1248 C CA . LEU A 1 160 ? 0.759 -9.036 -24.052 1.00 91.06 160 LEU A CA 1
ATOM 1249 C C . LEU A 1 160 ? 2.266 -9.135 -23.766 1.00 91.06 160 LEU A C 1
ATOM 1251 O O . LEU A 1 160 ? 2.801 -10.192 -23.438 1.00 91.06 160 LEU A O 1
ATOM 1255 N N . GLN A 1 161 ? 2.960 -8.008 -23.864 1.00 92.38 161 GLN A N 1
ATOM 1256 C CA . GLN A 1 161 ? 4.295 -7.792 -23.327 1.00 92.38 161 GLN A CA 1
ATOM 1257 C C . GLN A 1 161 ? 4.153 -7.105 -21.971 1.00 92.38 161 GLN A C 1
ATOM 1259 O O . GLN A 1 161 ? 3.599 -6.012 -21.882 1.00 92.38 161 GLN A O 1
ATOM 1264 N N . PHE A 1 162 ? 4.628 -7.755 -20.912 1.00 92.19 162 PHE A N 1
ATOM 1265 C CA . PHE A 1 162 ? 4.515 -7.245 -19.548 1.00 92.19 162 PHE A CA 1
ATOM 1266 C C . PHE A 1 162 ? 5.142 -5.844 -19.400 1.00 92.19 162 PHE A C 1
ATOM 1268 O O . PHE A 1 162 ? 6.249 -5.603 -19.876 1.00 92.19 162 PHE A O 1
ATOM 1275 N N . MET A 1 163 ? 4.436 -4.917 -18.739 1.00 90.00 163 MET A N 1
ATOM 1276 C CA . MET A 1 163 ? 4.835 -3.503 -18.618 1.00 90.00 163 MET A CA 1
ATOM 1277 C C . MET A 1 163 ? 5.374 -3.143 -17.223 1.00 90.00 163 MET A C 1
ATOM 1279 O O . MET A 1 163 ? 5.366 -1.971 -16.845 1.00 90.00 163 MET A O 1
ATOM 1283 N N . HIS A 1 164 ? 5.814 -4.123 -16.426 1.00 92.25 164 HIS A N 1
ATOM 1284 C CA . HIS A 1 164 ? 6.323 -3.867 -15.070 1.00 92.25 164 HIS A CA 1
ATOM 1285 C C . HIS A 1 164 ? 5.324 -3.064 -14.220 1.00 92.25 164 HIS A C 1
ATOM 1287 O O . HIS A 1 164 ? 5.674 -2.089 -13.550 1.00 92.25 164 HIS A O 1
ATOM 1293 N N . ARG A 1 165 ? 4.040 -3.435 -14.317 1.00 92.06 165 ARG A N 1
ATOM 1294 C CA . ARG A 1 165 ? 2.944 -2.787 -13.597 1.00 92.06 165 ARG A CA 1
ATOM 1295 C C . ARG A 1 165 ? 1.879 -3.806 -13.216 1.00 92.06 165 ARG A C 1
ATOM 1297 O O . ARG A 1 165 ? 1.309 -4.481 -14.074 1.00 92.06 165 ARG A O 1
ATOM 1304 N N . ILE A 1 166 ? 1.603 -3.880 -11.921 1.00 93.12 166 ILE A N 1
ATOM 1305 C CA . ILE A 1 166 ? 0.621 -4.786 -11.322 1.00 93.12 166 ILE A CA 1
ATOM 1306 C C . ILE A 1 166 ? -0.347 -3.941 -10.498 1.00 93.12 166 ILE A C 1
ATOM 1308 O O . ILE A 1 166 ? 0.075 -3.004 -9.833 1.00 93.12 166 ILE A O 1
ATOM 1312 N N . HIS A 1 167 ? -1.648 -4.217 -10.549 1.00 91.56 167 HIS A N 1
ATOM 1313 C CA . HIS A 1 167 ? -2.626 -3.565 -9.672 1.00 91.56 167 HIS A CA 1
ATOM 1314 C C . HIS A 1 167 ? -3.268 -4.590 -8.754 1.00 91.56 167 HIS A C 1
ATOM 1316 O O . HIS A 1 167 ? -3.845 -5.578 -9.215 1.00 91.56 167 HIS A O 1
ATOM 1322 N N . ILE A 1 168 ? -3.203 -4.316 -7.456 1.00 89.50 168 ILE A N 1
ATOM 1323 C CA . ILE A 1 168 ? -3.937 -5.046 -6.433 1.00 89.50 168 ILE A CA 1
ATOM 1324 C C . ILE A 1 168 ? -5.251 -4.307 -6.217 1.00 89.50 168 ILE A C 1
ATOM 1326 O O . ILE A 1 168 ? -5.274 -3.141 -5.815 1.00 89.50 168 ILE A O 1
ATOM 1330 N N . LEU A 1 169 ? -6.347 -4.985 -6.540 1.00 84.94 169 LEU A N 1
ATOM 1331 C CA . LEU A 1 169 ? -7.678 -4.421 -6.417 1.00 84.94 169 LEU A CA 1
ATOM 1332 C C . LEU A 1 169 ? -8.258 -4.764 -5.042 1.00 84.94 169 LEU A C 1
ATOM 1334 O O . LEU A 1 169 ? -8.320 -5.940 -4.681 1.00 84.94 169 LEU A O 1
ATOM 1338 N N . PRO A 1 170 ? -8.693 -3.762 -4.274 1.00 78.88 170 PRO A N 1
ATOM 1339 C CA . PRO A 1 170 ? -9.281 -3.976 -2.961 1.00 78.88 170 PRO A CA 1
ATOM 1340 C C . PRO A 1 170 ? -10.578 -4.789 -3.070 1.00 78.88 170 PRO A C 1
ATOM 1342 O O . PRO A 1 170 ? -11.406 -4.556 -3.949 1.00 78.88 170 PRO A O 1
ATOM 1345 N N . GLY A 1 171 ? -10.736 -5.775 -2.185 1.00 72.25 171 GLY A N 1
ATOM 1346 C CA . GLY A 1 171 ? -11.896 -6.674 -2.165 1.00 72.25 171 GLY A CA 1
ATOM 1347 C C . GLY A 1 171 ? -11.883 -7.788 -3.220 1.00 72.25 171 GLY A C 1
ATOM 1348 O O . GLY A 1 171 ? -12.768 -8.640 -3.197 1.00 72.25 171 GLY A O 1
ATOM 1349 N N . LEU A 1 172 ? -10.885 -7.838 -4.112 1.00 76.50 172 LEU A N 1
ATOM 1350 C CA . LEU A 1 172 ? -10.724 -8.926 -5.078 1.00 76.50 172 LEU A CA 1
ATOM 1351 C C . LEU A 1 172 ? -9.567 -9.845 -4.682 1.00 76.50 172 LEU A C 1
ATOM 1353 O O . LEU A 1 172 ? -8.516 -9.400 -4.234 1.00 76.50 172 LEU A O 1
ATOM 1357 N N . LYS A 1 173 ? -9.744 -11.151 -4.911 1.00 82.38 173 LYS A N 1
ATOM 1358 C CA . LYS A 1 173 ? -8.684 -12.161 -4.723 1.00 82.38 173 LYS A CA 1
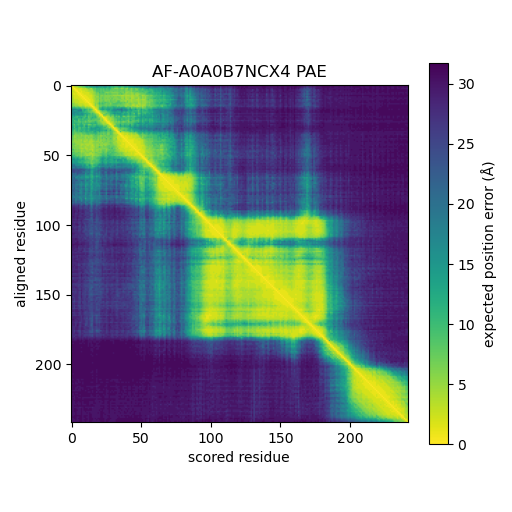ATOM 1359 C C . LYS A 1 173 ? -7.674 -12.193 -5.878 1.00 82.38 173 LYS A C 1
ATOM 1361 O O . LYS A 1 173 ? -6.704 -12.940 -5.827 1.00 82.38 173 LYS A O 1
ATOM 1366 N N . THR A 1 174 ? -7.921 -11.421 -6.933 1.00 83.88 174 THR A N 1
ATOM 1367 C CA . THR A 1 174 ? -7.152 -11.432 -8.180 1.00 83.88 174 THR A CA 1
ATOM 1368 C C . THR A 1 174 ? -6.421 -10.114 -8.388 1.00 83.88 174 THR A C 1
ATOM 1370 O O . THR A 1 174 ? -6.981 -9.043 -8.150 1.00 83.88 174 THR A O 1
ATOM 1373 N N . ILE A 1 175 ? -5.205 -10.191 -8.923 1.00 88.38 175 ILE A N 1
ATOM 1374 C CA . ILE A 1 175 ? -4.410 -9.033 -9.342 1.00 88.38 175 ILE A CA 1
ATOM 1375 C C . ILE A 1 175 ? -4.577 -8.771 -10.842 1.00 88.38 175 ILE A C 1
ATOM 1377 O O . ILE A 1 175 ? -4.807 -9.695 -11.620 1.00 88.38 175 ILE A O 1
ATOM 1381 N N . ARG A 1 176 ? -4.435 -7.512 -11.267 1.00 90.31 176 ARG A N 1
ATOM 1382 C CA . ARG A 1 176 ? -4.363 -7.157 -12.691 1.00 90.31 176 ARG A CA 1
ATOM 1383 C C . ARG A 1 176 ? -2.911 -6.997 -13.115 1.00 90.31 176 ARG A C 1
ATOM 1385 O O . ARG A 1 176 ? -2.204 -6.141 -12.586 1.00 90.31 176 ARG A O 1
ATOM 1392 N N . LEU A 1 177 ? -2.494 -7.790 -14.097 1.00 91.81 177 LEU A N 1
ATOM 1393 C CA . LEU A 1 177 ? -1.216 -7.632 -14.786 1.00 91.81 177 LEU A CA 1
ATOM 1394 C C . LEU A 1 177 ? -1.420 -6.741 -16.011 1.00 91.81 177 LEU A C 1
ATOM 1396 O O . LEU A 1 177 ? -2.311 -6.996 -16.819 1.00 91.81 177 LEU A O 1
ATOM 1400 N N . TYR A 1 178 ? -0.599 -5.702 -16.151 1.00 90.44 178 TYR A N 1
ATOM 1401 C CA . TYR A 1 178 ? -0.642 -4.822 -17.314 1.00 90.44 178 TYR A CA 1
ATOM 1402 C C . TYR A 1 178 ? 0.461 -5.175 -18.307 1.00 90.44 178 TYR A C 1
ATOM 1404 O O . TYR A 1 178 ? 1.605 -5.456 -17.939 1.00 90.44 178 TYR A O 1
ATOM 1412 N N . GLY A 1 179 ? 0.114 -5.099 -19.586 1.00 90.00 179 GLY A N 1
ATOM 1413 C CA . GLY A 1 179 ? 1.048 -5.272 -20.681 1.00 90.00 179 GLY A CA 1
ATOM 1414 C C . GLY A 1 179 ? 0.591 -4.542 -21.934 1.00 90.00 179 GLY A C 1
ATOM 1415 O O . GLY A 1 179 ? -0.579 -4.183 -22.070 1.00 90.00 179 GLY A O 1
ATOM 1416 N N . THR A 1 180 ? 1.523 -4.304 -22.844 1.00 90.25 180 THR A N 1
ATOM 1417 C CA . THR A 1 180 ? 1.240 -3.754 -24.169 1.00 90.25 180 THR A CA 1
ATOM 1418 C C . THR A 1 180 ? 0.991 -4.895 -25.144 1.00 90.25 180 THR A C 1
ATOM 1420 O O . THR A 1 180 ? 1.631 -5.941 -25.076 1.00 90.25 180 THR A O 1
ATOM 1423 N N . ARG A 1 181 ? 0.040 -4.738 -26.066 1.00 87.12 181 ARG A N 1
ATOM 1424 C CA . ARG A 1 181 ? -0.176 -5.747 -27.108 1.00 87.12 181 ARG A CA 1
ATOM 1425 C C . ARG A 1 181 ? 1.062 -5.797 -28.001 1.00 87.12 181 ARG A C 1
ATOM 1427 O O . ARG A 1 181 ? 1.515 -4.750 -28.459 1.00 87.12 181 ARG A O 1
ATOM 1434 N N . LYS A 1 182 ? 1.594 -6.995 -28.264 1.00 73.75 182 LYS A N 1
ATOM 1435 C CA . LYS A 1 182 ? 2.654 -7.151 -29.268 1.00 73.75 182 LYS A CA 1
ATOM 1436 C C . LYS A 1 182 ? 2.075 -6.737 -30.620 1.00 73.75 182 LYS A C 1
ATOM 1438 O O . LYS A 1 182 ? 1.133 -7.368 -31.101 1.00 73.75 182 LYS A O 1
ATOM 1443 N N . GLU A 1 183 ? 2.581 -5.653 -31.203 1.00 61.97 183 GLU A N 1
ATOM 1444 C CA . GLU A 1 183 ? 2.179 -5.250 -32.549 1.00 61.97 183 GLU A CA 1
ATOM 1445 C C . GLU A 1 183 ? 2.563 -6.373 -33.517 1.00 61.97 183 GLU A C 1
ATOM 1447 O O . GLU A 1 183 ? 3.725 -6.780 -33.596 1.00 61.97 183 GLU A O 1
ATOM 1452 N N . SER A 1 184 ? 1.583 -6.925 -34.235 1.00 59.06 184 SER A N 1
ATOM 1453 C CA . SER A 1 184 ? 1.888 -7.834 -35.334 1.00 59.06 184 SER A CA 1
ATOM 1454 C C . SER A 1 184 ? 2.540 -7.026 -36.459 1.00 59.06 184 SER A C 1
ATOM 1456 O O . SER A 1 184 ? 2.193 -5.863 -36.679 1.00 59.06 184 SER A O 1
ATOM 1458 N N . LYS A 1 185 ? 3.469 -7.635 -37.211 1.00 55.72 185 LYS A N 1
ATOM 1459 C CA . LYS A 1 185 ? 4.099 -6.994 -38.384 1.00 55.72 185 LYS A CA 1
ATOM 1460 C C . LYS A 1 185 ? 3.057 -6.415 -39.359 1.00 55.72 185 LYS A C 1
ATOM 1462 O O . LYS A 1 185 ? 3.321 -5.404 -39.994 1.00 55.72 185 LYS A O 1
ATOM 1467 N N . GLN A 1 186 ? 1.859 -7.002 -39.405 1.00 53.12 186 GLN A N 1
ATOM 1468 C CA . GLN A 1 186 ? 0.720 -6.518 -40.184 1.00 53.12 186 GLN A CA 1
ATOM 1469 C C . GLN A 1 186 ? 0.186 -5.155 -39.694 1.00 53.12 186 GLN A C 1
ATOM 1471 O O . GLN A 1 186 ? 0.001 -4.251 -40.500 1.00 53.12 186 GLN A O 1
ATOM 1476 N N . MET A 1 187 ? 0.036 -4.955 -38.377 1.00 51.50 187 MET A N 1
ATOM 1477 C CA . MET A 1 187 ? -0.437 -3.684 -37.800 1.00 51.50 187 MET A CA 1
ATOM 1478 C C . MET A 1 187 ? 0.578 -2.541 -37.955 1.00 51.50 187 MET A C 1
ATOM 1480 O O . MET A 1 187 ? 0.188 -1.380 -38.057 1.00 51.50 187 MET A O 1
ATOM 1484 N N . ALA A 1 188 ? 1.878 -2.851 -38.001 1.00 53.62 188 ALA A N 1
ATOM 1485 C CA . ALA A 1 188 ? 2.923 -1.860 -38.267 1.00 53.62 188 ALA A CA 1
ATOM 1486 C C . ALA A 1 188 ? 2.888 -1.351 -39.723 1.00 53.62 188 ALA A C 1
ATOM 1488 O O . ALA A 1 188 ? 3.108 -0.163 -39.966 1.00 53.62 188 ALA A O 1
ATOM 1489 N N . VAL A 1 189 ? 2.558 -2.231 -40.677 1.00 54.84 189 VAL A N 1
ATOM 1490 C CA . VAL A 1 189 ? 2.382 -1.881 -42.096 1.00 54.84 189 VAL A CA 1
ATOM 1491 C C . VAL A 1 189 ? 1.102 -1.068 -42.309 1.00 54.84 189 VAL A C 1
ATOM 1493 O O . VAL A 1 189 ? 1.135 -0.077 -43.040 1.00 54.84 189 VAL A O 1
ATOM 1496 N N . ASP A 1 190 ? 0.005 -1.412 -41.630 1.00 53.50 190 ASP A N 1
ATOM 1497 C CA . ASP A 1 190 ? -1.248 -0.650 -41.716 1.00 53.50 190 ASP A CA 1
ATOM 1498 C C . ASP A 1 190 ? -1.122 0.741 -41.072 1.00 53.50 190 ASP A C 1
ATOM 1500 O O . ASP A 1 190 ? -1.517 1.728 -41.689 1.00 53.50 190 ASP A O 1
ATOM 1504 N N . LYS A 1 191 ? -0.420 0.877 -39.934 1.00 53.91 191 LYS A N 1
ATOM 1505 C CA . LYS A 1 191 ? -0.069 2.197 -39.365 1.00 53.91 191 LYS A CA 1
ATOM 1506 C C . LYS A 1 191 ? 0.874 3.012 -40.257 1.00 53.91 191 LYS A C 1
ATOM 1508 O O . LYS A 1 191 ? 0.822 4.241 -40.242 1.00 53.91 191 LYS A O 1
ATOM 1513 N N . GLN A 1 192 ? 1.758 2.369 -41.026 1.00 53.38 192 GLN A N 1
ATOM 1514 C CA . GLN A 1 192 ? 2.590 3.050 -42.030 1.00 53.38 192 GLN A CA 1
ATOM 1515 C C . GLN A 1 192 ? 1.775 3.529 -43.238 1.00 53.38 192 GLN A C 1
ATOM 1517 O O . GLN A 1 192 ? 2.123 4.558 -43.824 1.00 53.38 192 GLN A O 1
ATOM 1522 N N . LYS A 1 193 ? 0.702 2.817 -43.601 1.00 49.88 193 LYS A N 1
ATOM 1523 C CA . LYS A 1 193 ? -0.258 3.255 -44.621 1.00 49.88 193 LYS A CA 1
ATOM 1524 C C . LYS A 1 193 ? -1.145 4.393 -44.105 1.00 49.88 193 LYS A C 1
ATOM 1526 O O . LYS A 1 193 ? -1.229 5.405 -44.789 1.00 49.88 193 LYS A O 1
ATOM 1531 N N . GLU A 1 194 ? -1.688 4.314 -42.888 1.00 48.97 194 GLU A N 1
ATOM 1532 C CA . GLU A 1 194 ? -2.450 5.416 -42.262 1.00 48.97 194 GLU A CA 1
ATOM 1533 C C . GLU A 1 194 ? -1.604 6.689 -42.089 1.00 48.97 194 GLU A C 1
ATOM 1535 O O . GLU A 1 194 ? -2.022 7.765 -42.512 1.00 48.97 194 GLU A O 1
ATOM 1540 N N . LYS A 1 195 ? -0.353 6.582 -41.609 1.00 48.78 195 LYS A N 1
ATOM 1541 C CA . 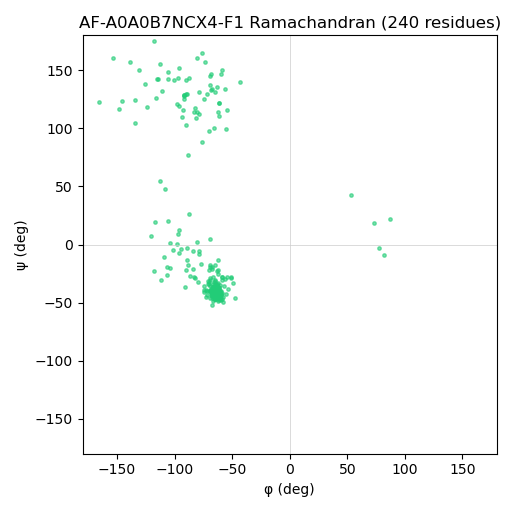LYS A 1 195 ? 0.564 7.738 -41.499 1.00 48.78 195 LYS A CA 1
ATOM 1542 C C . LYS A 1 195 ? 0.943 8.380 -42.837 1.00 48.78 195 LYS A C 1
ATOM 1544 O O . LYS A 1 195 ? 1.370 9.533 -42.846 1.00 48.78 195 LYS A O 1
ATOM 1549 N N . LYS A 1 196 ? 0.853 7.652 -43.956 1.00 46.09 196 LYS A N 1
ATOM 1550 C CA . LYS A 1 196 ? 1.062 8.223 -45.298 1.00 46.09 196 LYS A CA 1
ATOM 1551 C C . LYS A 1 196 ? -0.194 8.911 -45.836 1.00 46.09 196 LYS A C 1
ATOM 1553 O O . LYS A 1 196 ? -0.048 9.862 -46.597 1.00 46.09 196 LYS A O 1
ATOM 1558 N N . THR A 1 197 ? -1.382 8.468 -45.431 1.00 43.53 197 THR A N 1
ATOM 1559 C CA . THR A 1 197 ? -2.663 9.008 -45.909 1.00 43.53 197 THR A CA 1
ATOM 1560 C C . THR A 1 197 ? -3.135 10.224 -45.094 1.00 43.53 197 THR A C 1
ATOM 1562 O O . THR A 1 197 ? -3.776 11.106 -45.650 1.00 43.53 197 THR A O 1
ATOM 1565 N N . GLU A 1 198 ? -2.746 10.361 -43.820 1.00 41.97 198 GLU A N 1
ATOM 1566 C CA . GLU A 1 198 ? -3.131 11.494 -42.948 1.00 41.97 198 GLU A CA 1
ATOM 1567 C C . GLU A 1 198 ? -2.203 12.728 -43.015 1.00 41.97 198 GLU A C 1
ATOM 1569 O O . GLU A 1 198 ? -2.112 13.512 -42.069 1.00 41.97 198 GLU A O 1
ATOM 1574 N N . ARG A 1 199 ? -1.494 12.956 -44.126 1.00 38.84 199 ARG A N 1
ATOM 1575 C CA . ARG A 1 199 ? -0.708 14.190 -44.307 1.00 38.84 199 ARG A CA 1
ATOM 1576 C C . ARG A 1 199 ? -1.580 15.284 -44.931 1.00 38.84 199 ARG A C 1
ATOM 1578 O O . ARG A 1 199 ? -1.487 15.561 -46.122 1.00 38.84 199 ARG A O 1
ATOM 1585 N N . TRP A 1 200 ? -2.440 15.904 -44.124 1.00 33.28 200 TRP A N 1
ATOM 1586 C CA . TRP A 1 200 ? -3.181 17.097 -44.548 1.00 33.28 200 TRP A CA 1
ATOM 1587 C C . TRP A 1 200 ? -2.225 18.306 -44.704 1.00 33.28 200 TRP A C 1
ATOM 1589 O O . TRP A 1 200 ? -1.374 18.510 -43.834 1.00 33.28 200 TRP A O 1
ATOM 1599 N N . PRO A 1 201 ? -2.339 19.143 -45.757 1.00 44.62 201 PRO A N 1
ATOM 1600 C CA . PRO A 1 201 ? -1.387 20.233 -46.046 1.00 44.62 201 PRO A CA 1
ATOM 1601 C C . PRO A 1 201 ? -1.379 21.444 -45.083 1.00 44.62 201 PRO A C 1
ATOM 1603 O O . PRO A 1 201 ? -0.682 22.417 -45.357 1.00 44.62 201 PRO A O 1
ATOM 1606 N N . GLN A 1 202 ? -2.141 21.447 -43.983 1.00 51.69 202 GLN A N 1
ATOM 1607 C CA . GLN A 1 202 ? -2.401 22.662 -43.185 1.00 51.69 202 GLN A CA 1
ATOM 1608 C C . GLN A 1 202 ? -1.377 22.982 -42.068 1.00 51.69 202 GLN A C 1
ATOM 1610 O O . GLN A 1 202 ? -1.302 24.135 -41.649 1.00 51.69 202 GLN A O 1
ATOM 1615 N N . ASP A 1 203 ? -0.542 22.033 -41.621 1.00 55.47 203 ASP A N 1
ATOM 1616 C CA . ASP A 1 203 ? 0.311 22.211 -40.418 1.00 55.47 203 ASP A CA 1
ATOM 1617 C C . ASP A 1 203 ? 1.656 22.939 -40.681 1.00 55.47 203 ASP A C 1
ATOM 1619 O O . ASP A 1 203 ? 2.260 23.515 -39.777 1.00 55.47 203 ASP A O 1
ATOM 1623 N N . GLN A 1 204 ? 2.158 22.976 -41.924 1.00 57.00 204 GLN A N 1
ATOM 1624 C CA . GLN A 1 204 ? 3.449 23.633 -42.210 1.00 57.00 204 GLN A CA 1
ATOM 1625 C C . GLN A 1 204 ? 3.363 25.165 -42.192 1.00 57.00 204 GLN A C 1
ATOM 1627 O O . GLN A 1 204 ? 4.264 25.819 -41.664 1.00 57.00 204 GLN A O 1
ATOM 1632 N N . SER A 1 205 ? 2.275 25.741 -42.706 1.00 59.25 205 SER A N 1
ATOM 1633 C CA . SER A 1 205 ? 2.094 27.197 -42.740 1.00 59.25 205 SER A CA 1
ATOM 1634 C C . SER A 1 205 ? 1.895 27.780 -41.339 1.00 59.25 205 SER A C 1
ATOM 1636 O O . SER A 1 205 ? 2.486 28.806 -41.018 1.00 59.25 205 SER A O 1
ATOM 1638 N N . GLN A 1 206 ? 1.136 27.104 -40.468 1.00 58.78 206 GLN A N 1
ATOM 1639 C CA . GLN A 1 206 ? 0.934 27.548 -39.083 1.00 58.78 206 GLN A CA 1
ATOM 1640 C C . GLN A 1 206 ? 2.218 27.466 -38.255 1.00 58.78 206 GLN A C 1
ATOM 1642 O O . GLN A 1 206 ? 2.511 28.386 -37.496 1.00 58.78 206 GLN A O 1
ATOM 1647 N N . ARG A 1 207 ? 3.037 26.423 -38.445 1.00 60.91 207 ARG A N 1
ATOM 1648 C CA . ARG A 1 207 ? 4.348 26.332 -37.784 1.00 60.91 207 ARG A CA 1
ATOM 1649 C C . ARG A 1 207 ? 5.299 27.443 -38.207 1.00 60.91 207 ARG A C 1
ATOM 1651 O O . ARG A 1 207 ? 5.989 27.977 -37.350 1.00 60.91 207 ARG A O 1
ATOM 1658 N N . LEU A 1 208 ? 5.331 27.810 -39.488 1.00 66.75 208 LEU A N 1
ATOM 1659 C CA . LEU A 1 208 ? 6.179 28.907 -39.970 1.00 66.75 208 LEU A CA 1
ATOM 1660 C C . LEU A 1 208 ? 5.737 30.267 -39.408 1.00 66.75 208 LEU A C 1
ATOM 1662 O O . LEU A 1 208 ? 6.590 31.076 -39.045 1.00 66.75 208 LEU A O 1
ATOM 1666 N N . VAL A 1 209 ? 4.426 30.493 -39.272 1.00 72.25 209 VAL A N 1
ATOM 1667 C CA . VAL A 1 209 ? 3.875 31.707 -38.643 1.00 72.25 209 VAL A CA 1
ATOM 1668 C C . VAL A 1 209 ? 4.219 31.755 -37.152 1.00 72.25 209 VAL A C 1
ATOM 1670 O O . VAL A 1 209 ? 4.782 32.746 -36.693 1.00 72.25 209 VAL A O 1
ATOM 1673 N N . LEU A 1 210 ? 3.987 30.664 -36.415 1.00 69.81 210 LEU A N 1
ATOM 1674 C CA . LEU A 1 210 ? 4.316 30.572 -34.988 1.00 69.81 210 LEU A CA 1
ATOM 1675 C C . LEU A 1 210 ? 5.823 30.718 -34.734 1.00 69.81 210 LEU A C 1
ATOM 1677 O O . LEU A 1 210 ? 6.232 31.364 -33.772 1.00 69.81 210 LEU A O 1
ATOM 1681 N N . GLN A 1 211 ? 6.665 30.166 -35.612 1.00 72.31 211 GLN A N 1
ATOM 1682 C CA . GLN A 1 211 ? 8.116 30.325 -35.520 1.00 72.31 211 GLN A CA 1
ATOM 1683 C C . GLN A 1 211 ? 8.530 31.793 -35.722 1.00 72.31 211 GLN A C 1
ATOM 1685 O O . GLN A 1 211 ? 9.350 32.308 -34.964 1.00 72.31 211 GLN A O 1
ATOM 1690 N N . GLY A 1 212 ? 7.915 32.487 -36.686 1.00 78.06 212 GLY A N 1
ATOM 1691 C CA . GLY A 1 212 ? 8.142 33.914 -36.922 1.00 78.06 212 GLY A CA 1
ATOM 1692 C C . GLY A 1 212 ? 7.703 34.800 -35.751 1.00 78.06 212 GLY A C 1
ATOM 1693 O O . GLY A 1 212 ? 8.402 35.754 -35.402 1.00 78.06 212 GLY A O 1
ATOM 1694 N N . GLU A 1 213 ? 6.590 34.467 -35.093 1.00 79.31 213 GLU A N 1
ATOM 1695 C CA . GLU A 1 213 ? 6.127 35.165 -33.886 1.00 79.31 213 GLU A CA 1
ATOM 1696 C C . GLU A 1 213 ? 7.080 34.961 -32.701 1.00 79.31 213 GLU A C 1
ATOM 1698 O O . GLU A 1 213 ? 7.435 35.925 -32.017 1.00 79.31 213 GLU A O 1
ATOM 1703 N N . VAL A 1 214 ? 7.564 33.732 -32.498 1.00 83.50 214 VAL A N 1
ATOM 1704 C CA . VAL A 1 214 ? 8.554 33.416 -31.457 1.00 83.50 214 VAL A CA 1
ATOM 1705 C C . VAL A 1 214 ? 9.872 34.158 -31.700 1.00 83.50 214 VAL A C 1
ATOM 1707 O O . VAL A 1 214 ? 10.469 34.684 -30.756 1.00 83.50 214 VAL A O 1
ATOM 1710 N N . ASP A 1 215 ? 10.323 34.256 -32.949 1.00 86.94 215 ASP A N 1
ATOM 1711 C CA . ASP A 1 215 ? 11.563 34.956 -33.291 1.00 86.94 215 ASP A CA 1
ATOM 1712 C C . ASP A 1 215 ? 11.436 36.481 -33.152 1.00 86.94 215 ASP A C 1
ATOM 1714 O O . ASP A 1 215 ? 12.377 37.146 -32.702 1.00 86.94 215 ASP A O 1
ATOM 1718 N N . ASN A 1 216 ? 10.261 37.048 -33.437 1.00 87.25 216 ASN A N 1
ATOM 1719 C CA . ASN A 1 216 ? 9.981 38.456 -33.153 1.00 87.25 216 ASN A CA 1
ATOM 1720 C C . ASN A 1 216 ? 9.925 38.735 -31.647 1.00 87.25 216 ASN A C 1
ATOM 1722 O O . ASN A 1 216 ? 10.555 39.688 -31.183 1.00 87.25 216 ASN A O 1
ATOM 1726 N N . ALA A 1 217 ? 9.255 37.887 -30.861 1.00 86.81 217 ALA A N 1
ATOM 1727 C CA . ALA A 1 217 ? 9.202 38.032 -29.406 1.00 86.81 217 ALA A CA 1
ATOM 1728 C C . ALA A 1 217 ? 10.605 37.981 -28.773 1.00 86.81 217 ALA A C 1
ATOM 1730 O O . ALA A 1 217 ? 10.932 38.791 -27.901 1.00 86.81 217 ALA A O 1
ATOM 1731 N N . LYS A 1 218 ? 11.481 37.096 -29.270 1.00 90.62 218 LYS A N 1
ATOM 1732 C CA . LYS A 1 218 ? 12.892 37.039 -28.853 1.00 90.62 218 LYS A CA 1
ATOM 1733 C C . LYS A 1 218 ? 13.652 38.329 -29.157 1.00 90.62 218 LYS A C 1
ATOM 1735 O O . LYS A 1 218 ? 14.422 38.786 -28.311 1.00 90.62 218 LYS A O 1
ATOM 1740 N N . LYS A 1 219 ? 13.440 38.941 -30.328 1.00 89.50 219 LYS A N 1
ATOM 1741 C CA . LYS A 1 219 ? 14.080 40.221 -30.683 1.00 89.50 219 LYS A CA 1
ATOM 1742 C C . LYS A 1 219 ? 13.639 41.359 -29.762 1.00 89.50 219 LYS A C 1
ATOM 1744 O O . LYS A 1 219 ? 14.491 42.115 -29.299 1.00 89.50 219 LYS A O 1
ATOM 1749 N N . TYR A 1 220 ? 12.346 41.452 -29.451 1.00 87.94 220 TYR A N 1
ATOM 1750 C CA . TYR A 1 220 ? 11.834 42.459 -28.515 1.00 87.94 220 TYR A CA 1
ATOM 1751 C C . TYR A 1 220 ? 12.416 42.293 -27.111 1.00 87.94 220 TYR A C 1
ATOM 1753 O O . TYR A 1 220 ? 12.846 43.277 -26.507 1.00 87.94 220 TYR A O 1
ATOM 1761 N N . LEU A 1 221 ? 12.501 41.057 -26.614 1.00 88.31 221 LEU A N 1
ATOM 1762 C CA . LEU A 1 221 ? 13.114 40.778 -25.316 1.00 88.31 221 LEU A CA 1
ATOM 1763 C C . LEU A 1 221 ? 14.602 41.142 -25.287 1.00 88.31 221 LEU A C 1
ATOM 1765 O O . LEU A 1 221 ? 15.050 41.761 -24.325 1.00 88.31 221 LEU A O 1
ATOM 1769 N N . MET A 1 222 ? 15.362 40.836 -26.342 1.00 88.19 222 MET A N 1
ATOM 1770 C CA . MET A 1 222 ? 16.774 41.230 -26.409 1.00 88.19 222 MET A CA 1
ATOM 1771 C C . MET A 1 222 ? 16.970 42.749 -26.441 1.00 88.19 222 MET A C 1
ATOM 1773 O O . MET A 1 222 ? 17.859 43.263 -25.761 1.00 88.19 222 MET A O 1
ATOM 1777 N N . LEU A 1 223 ? 16.130 43.482 -27.176 1.00 89.81 223 LEU A N 1
ATOM 1778 C CA . LEU A 1 223 ? 16.163 44.948 -27.179 1.00 89.81 223 LEU A CA 1
ATOM 1779 C C . LEU A 1 223 ? 15.837 45.523 -25.798 1.00 89.81 223 LEU A C 1
ATOM 1781 O O . LEU A 1 223 ? 16.503 46.455 -25.345 1.00 89.81 223 LEU A O 1
ATOM 1785 N N . PHE A 1 224 ? 14.846 44.950 -25.113 1.00 87.75 224 PHE A N 1
ATOM 1786 C CA . PHE A 1 224 ? 14.476 45.366 -23.765 1.00 87.75 224 PHE A CA 1
ATOM 1787 C C . PHE A 1 224 ? 15.621 45.142 -22.773 1.00 87.75 224 PHE A C 1
ATOM 1789 O O . PHE A 1 224 ? 16.005 46.077 -22.071 1.00 87.75 224 PHE A O 1
ATOM 1796 N N . ILE A 1 225 ? 16.228 43.949 -22.779 1.00 87.94 225 ILE A N 1
ATOM 1797 C CA . ILE A 1 225 ? 17.367 43.617 -21.914 1.00 87.94 225 ILE A CA 1
ATOM 1798 C C . ILE A 1 225 ? 18.526 44.587 -22.168 1.00 87.94 225 ILE A C 1
ATOM 1800 O O . ILE A 1 225 ? 19.003 45.227 -21.231 1.00 87.94 225 ILE A O 1
ATOM 1804 N N . SER A 1 226 ? 18.909 44.804 -23.428 1.00 86.19 226 SER A N 1
ATOM 1805 C CA . SER A 1 226 ? 20.009 45.716 -23.768 1.00 86.19 226 SER A CA 1
ATOM 1806 C C . SER A 1 226 ? 19.740 47.162 -23.326 1.00 86.19 226 SER A C 1
ATOM 1808 O O . SER A 1 226 ? 20.633 47.857 -22.832 1.00 86.19 226 SER A O 1
ATOM 1810 N N . ASN A 1 227 ? 18.492 47.627 -23.432 1.00 85.69 227 ASN A N 1
ATOM 1811 C CA . ASN A 1 227 ? 18.111 48.953 -22.953 1.00 85.69 227 ASN A CA 1
ATOM 1812 C C . ASN A 1 227 ? 18.168 49.043 -21.417 1.00 85.69 227 ASN A C 1
ATOM 1814 O O . ASN A 1 227 ? 18.683 50.018 -20.866 1.00 85.69 227 ASN A O 1
ATOM 1818 N N . THR A 1 228 ? 17.700 48.009 -20.712 1.00 82.56 228 THR A N 1
ATOM 1819 C CA . THR A 1 228 ? 17.784 47.959 -19.245 1.00 82.56 228 THR A CA 1
ATOM 1820 C C . THR A 1 228 ? 19.226 47.921 -18.749 1.00 82.56 228 THR A C 1
ATOM 1822 O O . THR A 1 228 ? 19.569 48.676 -17.842 1.00 82.56 228 THR A O 1
ATOM 1825 N N . GLU A 1 229 ? 20.105 47.153 -19.393 1.00 85.44 229 GLU A N 1
ATOM 1826 C CA . GLU A 1 229 ? 21.531 47.116 -19.061 1.00 85.44 229 GLU A CA 1
ATOM 1827 C C . GLU A 1 229 ? 22.195 48.480 -19.265 1.00 85.44 229 GLU A C 1
ATOM 1829 O O . GLU A 1 229 ? 22.948 48.940 -18.405 1.00 85.44 229 GLU A O 1
ATOM 1834 N N . ASN A 1 230 ? 21.870 49.180 -20.356 1.00 84.06 230 ASN A N 1
ATOM 1835 C CA . ASN A 1 230 ? 22.373 50.530 -20.605 1.00 84.06 230 ASN A CA 1
ATOM 1836 C C . ASN A 1 230 ? 21.882 51.543 -19.562 1.00 84.06 230 ASN 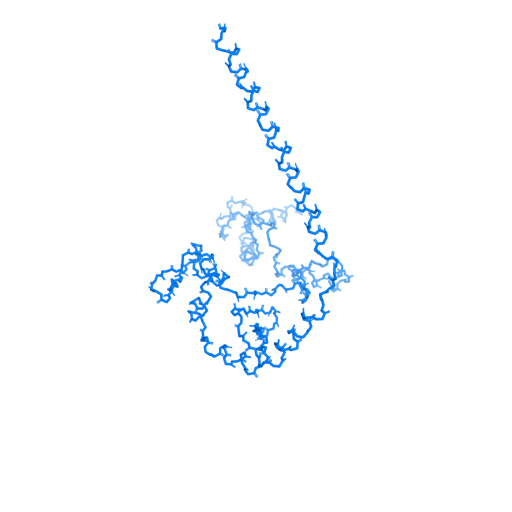A C 1
ATOM 1838 O O . ASN A 1 230 ? 22.663 52.392 -19.121 1.00 84.06 230 ASN A O 1
ATOM 1842 N N . ASN A 1 231 ? 20.626 51.445 -19.125 1.00 81.69 231 ASN A N 1
ATOM 1843 C CA . ASN A 1 231 ? 20.080 52.311 -18.080 1.00 81.69 231 ASN A CA 1
ATOM 1844 C C . ASN A 1 231 ? 20.723 52.038 -16.717 1.00 81.69 231 ASN A C 1
ATOM 1846 O O . ASN A 1 231 ? 21.141 52.979 -16.043 1.00 81.69 231 ASN A O 1
ATOM 1850 N N . VAL A 1 232 ? 20.916 50.769 -16.351 1.00 82.50 232 VAL A N 1
ATOM 1851 C CA . VAL A 1 232 ? 21.649 50.386 -15.134 1.00 82.50 232 VAL A CA 1
ATOM 1852 C C . VAL A 1 232 ? 23.091 50.899 -15.187 1.00 82.50 232 VAL A C 1
ATOM 1854 O O . VAL A 1 232 ? 23.601 51.432 -14.202 1.00 82.50 232 VAL A O 1
ATOM 1857 N N . ARG A 1 233 ? 23.749 50.831 -16.350 1.00 80.75 233 ARG A N 1
ATOM 1858 C CA . ARG A 1 233 ? 25.115 51.346 -16.542 1.00 80.75 233 ARG A CA 1
ATOM 1859 C C . ARG A 1 233 ? 25.193 52.868 -16.404 1.00 80.75 233 ARG A C 1
ATOM 1861 O O . ARG A 1 233 ? 26.159 53.370 -15.833 1.00 80.75 233 ARG A O 1
ATOM 1868 N N . LYS A 1 234 ? 24.190 53.600 -16.904 1.00 81.12 234 LYS A N 1
ATOM 1869 C CA . LYS A 1 234 ? 24.073 55.059 -16.733 1.00 81.12 234 LYS A CA 1
ATOM 1870 C C . LYS A 1 234 ? 23.851 55.436 -15.269 1.00 81.12 234 LYS A C 1
ATOM 1872 O O . LYS A 1 234 ? 24.566 56.295 -14.763 1.00 81.12 234 LYS A O 1
ATOM 1877 N N . LEU A 1 235 ? 22.936 54.755 -14.578 1.00 76.38 235 LEU A N 1
ATOM 1878 C CA . LEU A 1 235 ? 22.674 54.978 -13.153 1.00 76.38 235 LEU A CA 1
ATOM 1879 C C . LEU A 1 235 ? 23.916 54.695 -12.303 1.00 76.38 235 LEU A C 1
ATOM 1881 O O . LEU A 1 235 ? 24.277 55.505 -11.457 1.00 76.38 235 LEU A O 1
ATOM 1885 N N . ARG A 1 236 ? 24.652 53.619 -12.600 1.00 75.94 236 ARG A N 1
ATOM 1886 C CA . ARG A 1 236 ? 25.908 53.300 -11.909 1.00 75.94 236 ARG A CA 1
ATOM 1887 C C . ARG A 1 236 ? 26.971 54.390 -12.082 1.00 75.94 236 ARG A C 1
ATOM 1889 O O . ARG A 1 236 ? 27.681 54.689 -11.129 1.00 75.94 236 ARG A O 1
ATOM 1896 N N . LYS A 1 237 ? 27.069 55.009 -13.265 1.00 77.44 237 LYS A N 1
ATOM 1897 C CA . LYS A 1 237 ? 27.985 56.140 -13.506 1.00 77.44 237 LYS A CA 1
ATOM 1898 C C . LYS A 1 237 ? 27.581 57.394 -12.727 1.00 77.44 237 LYS A C 1
ATOM 1900 O O . LYS A 1 237 ? 28.457 58.040 -12.168 1.00 77.44 237 LYS A O 1
ATOM 1905 N N . LEU A 1 238 ? 26.283 57.695 -12.649 1.00 74.12 238 LEU A N 1
ATOM 1906 C CA . LEU A 1 238 ? 25.763 58.828 -11.871 1.00 7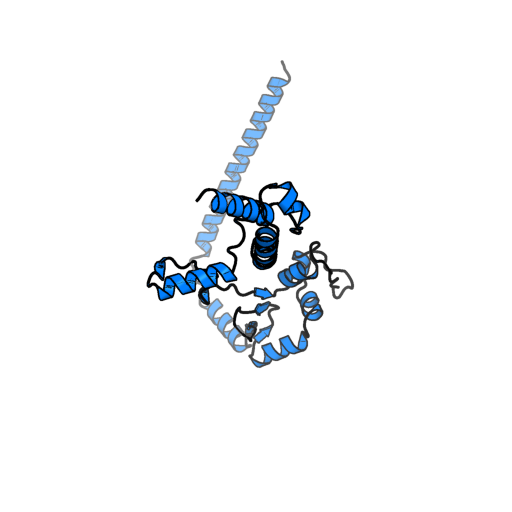4.12 238 LEU A CA 1
ATOM 1907 C C . LEU A 1 238 ? 26.045 58.678 -10.369 1.00 74.12 238 LEU A C 1
ATOM 1909 O O . LEU A 1 238 ? 26.348 59.657 -9.704 1.00 74.12 238 LEU A O 1
ATOM 1913 N N . TRP A 1 239 ? 26.022 57.449 -9.853 1.00 64.38 239 TRP A N 1
ATOM 1914 C CA . TRP A 1 239 ? 26.328 57.144 -8.450 1.00 64.38 239 TRP A CA 1
ATOM 1915 C C . TRP A 1 239 ? 27.830 57.108 -8.135 1.00 64.38 239 TRP A C 1
ATOM 1917 O O . TRP A 1 239 ? 28.206 56.993 -6.978 1.00 64.38 239 TRP A O 1
ATOM 1927 N N . SER A 1 240 ? 28.691 57.176 -9.153 1.00 63.78 240 SER A N 1
ATOM 1928 C CA . SER A 1 240 ? 30.153 57.170 -8.990 1.00 63.78 240 SER A CA 1
ATOM 1929 C C . SER A 1 240 ? 30.763 58.581 -9.035 1.00 63.78 240 SER A C 1
ATOM 1931 O O . SER A 1 240 ? 31.983 58.708 -8.997 1.00 63.78 240 SER A O 1
ATOM 1933 N N . GLN A 1 241 ? 29.940 59.624 -9.203 1.00 57.94 241 GLN A N 1
ATOM 1934 C CA . GLN A 1 241 ? 30.359 61.030 -9.330 1.00 57.94 241 GLN A CA 1
ATOM 1935 C C . GLN A 1 241 ? 29.768 61.955 -8.246 1.00 57.94 241 GLN A C 1
ATOM 1937 O O . GLN A 1 241 ? 29.935 63.169 -8.342 1.00 57.94 241 GLN A O 1
ATOM 1942 N N . GLY A 1 242 ? 29.089 61.397 -7.239 1.00 45.41 242 GLY A N 1
ATOM 1943 C CA . GLY A 1 242 ? 28.719 62.083 -5.994 1.00 45.41 242 GLY A CA 1
ATOM 1944 C C . GLY A 1 242 ? 29.507 61.502 -4.834 1.00 45.41 242 GLY A C 1
ATOM 1945 O O . GLY A 1 242 ? 29.811 62.276 -3.905 1.00 45.41 242 GLY A O 1
#

Nearest PDB structures (foldseek):
  8iuh-assembly1_P  TM=3.797E-01  e=2.842E+00  Homo sapiens

pLDDT: mean 74.7, std 13.97, range [33.28, 93.38]

Solvent-accessible surface area (backbone atoms only — not comparable to full-atom values): 14352 Å² total; per-residue (Å²): 116,72,66,62,56,52,52,50,52,52,50,50,50,44,61,64,76,45,98,69,79,48,73,67,59,54,48,74,75,41,87,88,68,51,72,68,57,50,55,53,48,47,55,51,43,66,68,47,43,88,73,55,69,57,75,92,46,66,85,76,60,84,50,64,71,60,51,52,51,51,30,50,52,28,45,75,74,70,40,58,89,75,40,74,74,87,63,74,79,65,48,79,91,68,53,73,59,48,64,47,32,36,37,48,51,36,54,67,37,45,32,94,87,38,98,69,62,53,87,48,51,39,92,87,69,48,71,61,86,45,52,70,52,23,58,73,39,38,82,40,48,47,54,75,80,40,68,48,69,61,50,40,51,56,29,43,76,73,53,21,43,57,60,72,37,36,34,43,40,72,99,50,98,59,69,48,79,43,50,48,70,65,78,48,75,66,58,56,51,51,52,53,50,50,63,65,70,68,69,68,88,68,63,64,62,54,51,54,51,53,50,51,52,53,54,49,53,50,51,54,52,52,54,50,51,56,51,50,52,51,49,53,54,51,52,54,53,59,69,72,76,115

Foldseek 3Di:
DVVVVLLVVLLVCLLAPDPADDLVSSCVSDVPDDPVSSVVSNVVSVVCNVQADHPVCNPPADRVVVLVVVCVVCVVVPNNVPRDPRDPPCDLVNFDWDKDAQLVLCCAAADPPDPHHDWFAAPVRDTDNDSVSSNVRLVRRDVVPDVVVVLQVVQVVVQWGFDRIKIHRPPDPDIDTDGHHDDDPVNVVVVVVVVVVPPDPPPPVVVVVVVVVVVVVVVVVVVVVVVVVVVVVVVVVVVVPD

Secondary structure (DSSP, 8-state):
-HHHHHHHHHHHHHHHH-SS--HHHHHHH-TT--HHHHHHHHHHHHHHGGGS--GGGTTT---HHHHHHHHHHHHHTT-GGG---SS----GGG---EEE-HHHHHHHHTSTT-SS---PBPTTS-B--SHHHHHH-HHHHHHHHS-HHHHHHHHHHTTEEEEEEEEE-TT-S-EEEEEEE---HHHHHHHHHHHHH---TTHHHHHHHHHHHHHHHHHHHHHHHHHHHHHHHHHHHHTT--

Organism: NCBI:txid35722

Mean predicted aligned error: 20.76 Å

Sequence (242 aa):
MKRLSTIKSVASLCLFDEIHATEDSVKNKSQDISDQEISVLLKLVVFIKPYIPSKNNYMSIPHPPFCLMENHVLQTVGYPEKAVNLVPLTMPSKLYSLALDASTLFFIFVSAGTLKRLDIKNFDGGYITSEQDARSRKDAVFPSFFNIDTLISTAAAYGLQFMHRIHILPGLKTIRLYGTRKESKQMAVDKQKEKKTERWPQDQSQRLVLQGEVDNAKKYLMLFISNTENNVRKLRKLWSQG